Protein AF-A0A7K6LEC2-F1 (afdb_monomer)

Radius of gyration: 64.98 Å; Cα contacts (8 Å, |Δi|>4): 54; chains: 1; bounding box: 183×68×152 Å

Solvent-accessible surface area (backbone atoms only — not comparable to full-atom values): 19047 Å² total; per-residue (Å²): 136,86,77,84,77,62,83,97,51,75,84,78,76,77,95,62,90,54,77,87,75,58,80,65,99,58,90,78,77,83,71,58,41,94,68,70,82,75,65,41,42,85,92,53,94,74,84,89,81,88,76,80,84,69,80,77,79,81,79,87,81,79,83,69,100,59,87,80,75,87,72,61,88,51,58,50,101,92,41,73,67,70,79,87,71,85,76,88,65,79,78,78,79,80,72,78,80,78,73,74,54,93,85,63,72,70,64,73,76,56,47,61,77,77,43,98,65,80,87,81,85,78,87,76,77,81,76,78,76,77,79,72,85,82,71,74,54,94,85,62,74,72,76,78,56,86,77,58,73,85,26,86,89,51,92,57,67,90,73,86,73,88,74,80,89,81,52,95,83,35,55,89,70,40,70,87,68,40,76,52,88,82,68,55,82,86,73,72,60,61,81,84,41,90,66,78,89,84,84,76,92,71,79,82,75,77,81,91,67,97,65,86,75,74,52,90,82,64,69,73,77,66,86,60,69,83,84,42,87,74,77,88,83,83,77,92,68,85,80,76,74,92,78,75,83,78,89,69,80,84,86,130

Foldseek 3Di:
DQDDDDPPDDDDPDPDDDPVVPDDPDPPPPDQDCDDDPRHDPVDDDDDDDDDDDDDDDPPPDDDPDPPPPDDPQQDPVGGPDPDDDDPDPDPPPDDPPDDDPVRDDCVVVVVVVDPDDDDDDDDDDDPPDDPPPDDPPPRDDDADPDDPPGPPDDYDDDDDPPPPDCPPPCVPPVVSDQDPVNDDDDDPVVPDPDDDDDDPDDDDDPPDPDPDDDPVNDPPPDPVVPDPDDDDDDPDPDDDPDDDPPDDDDD

pLDDT: mean 72.39, std 8.73, range [45.91, 86.81]

Organism: NCBI:txid254539

InterPro domains:
  IPR010736 Sperm-tail PG-rich repeat [PF07004] (135-165)
  IPR010736 Sperm-tail PG-rich repeat [PF07004] (178-206)
  IPR010736 Sperm-tail PG-rich repeat [PF07004] (214-241)
  IPR051291 Ciliary Microtubule Associated [PTHR21580] (8-237)

Nearest PDB structures (foldseek):
  8otz-assembly1_A1  TM=1.117E-01  e=4.860E-14  Bos taurus
  8iyj-assembly1_Y1  TM=1.101E-01  e=5.184E-14  Mus musculus
  8snb-assembly1_5B  TM=1.093E-01  e=7.023E-08  Strongylocentrotus purpuratus

Mean predicted aligned error: 25.25 Å

Sequence (252 aa):
MEGPWVGNWRPHPRRGPILAEFGTPGPKYWLPGTTGHTAHDPTKYRAPAYSFRGSKCLATDSCSPGPRYYIHSSITKTGKHVAPSPLVTSRPKTKIAVTPGPSDYTTEPANRHVFYTAPVQSMVSRPKDLKPFQTPGPGTYTLPRILGPNTICTHSTPCYSMIGKSQYQSAFRDLAKTPGPAAFDKVELDAYKRRAPKYTMGLKTKLIGKGMFPGPADYSLGKLSVTKAQQPAYTFGLRHSVYKASLIPATH

Structure (mmCIF, N/CA/C/O backbone):
data_AF-A0A7K6LEC2-F1
#
_entry.id   AF-A0A7K6LEC2-F1
#
loop_
_atom_site.group_PDB
_atom_site.id
_atom_site.type_symbol
_atom_site.label_atom_id
_atom_site.label_alt_id
_atom_site.label_comp_id
_atom_site.label_asym_id
_atom_site.label_entity_id
_atom_site.label_seq_id
_atom_site.pdbx_PDB_ins_code
_atom_site.Cartn_x
_atom_site.Cartn_y
_atom_site.Cartn_z
_atom_site.occupancy
_atom_site.B_iso_or_equiv
_atom_site.auth_seq_id
_atom_site.auth_comp_id
_atom_site.auth_asym_id
_atom_site.auth_atom_id
_atom_site.pdbx_PDB_model_num
ATOM 1 N N . MET A 1 1 ? 54.243 -21.736 -58.405 1.00 51.25 1 MET A N 1
ATOM 2 C CA . MET A 1 1 ? 53.973 -21.411 -56.988 1.00 51.25 1 MET A CA 1
ATOM 3 C C . MET A 1 1 ? 52.947 -22.405 -56.479 1.00 51.25 1 MET A C 1
ATOM 5 O O . MET A 1 1 ? 51.793 -22.327 -56.882 1.00 51.25 1 MET A O 1
ATOM 9 N N . GLU A 1 2 ? 53.386 -23.401 -55.712 1.00 60.66 2 GLU A N 1
ATOM 10 C CA . GLU A 1 2 ? 52.502 -24.421 -55.136 1.00 60.66 2 GLU A CA 1
ATOM 11 C C . GLU A 1 2 ? 51.764 -23.837 -53.920 1.00 60.66 2 GLU A C 1
ATOM 13 O O . GLU A 1 2 ? 52.383 -23.210 -53.063 1.00 60.66 2 GLU A O 1
ATOM 18 N N . GLY A 1 3 ? 50.435 -23.970 -53.886 1.00 64.81 3 GLY A N 1
ATOM 19 C CA . GLY A 1 3 ? 49.594 -23.441 -52.808 1.00 64.81 3 GLY A CA 1
ATOM 20 C C . GLY A 1 3 ? 49.667 -24.273 -51.516 1.00 64.81 3 GLY A C 1
ATOM 21 O O . GLY A 1 3 ? 50.043 -25.446 -51.563 1.00 64.81 3 GLY A O 1
ATOM 22 N N . PRO A 1 4 ? 49.304 -23.686 -50.360 1.00 72.00 4 PRO A N 1
ATOM 23 C CA . PRO A 1 4 ? 49.371 -24.350 -49.060 1.00 72.00 4 PRO A CA 1
ATOM 24 C C . PRO A 1 4 ? 48.358 -25.499 -48.935 1.00 72.00 4 PRO A C 1
ATOM 26 O O . PRO A 1 4 ? 47.265 -25.461 -49.501 1.00 72.00 4 PRO A O 1
ATOM 29 N N . TRP A 1 5 ? 48.728 -26.525 -48.166 1.00 71.19 5 TRP A N 1
ATOM 30 C CA . TRP A 1 5 ? 47.864 -27.663 -47.845 1.00 71.19 5 TRP A CA 1
ATOM 31 C C . TRP A 1 5 ? 46.664 -27.258 -46.981 1.00 71.19 5 TRP A C 1
ATOM 33 O O . TRP A 1 5 ? 46.793 -26.433 -46.078 1.00 71.19 5 TRP A O 1
ATOM 43 N N . VAL A 1 6 ? 45.523 -27.918 -47.203 1.00 72.69 6 VAL A N 1
ATOM 44 C CA . VAL A 1 6 ? 44.328 -27.818 -46.352 1.00 72.69 6 VAL A CA 1
ATOM 45 C C . VAL A 1 6 ? 43.947 -29.227 -45.884 1.00 72.69 6 VAL A C 1
ATOM 47 O O . VAL A 1 6 ? 43.209 -29.944 -46.553 1.00 72.69 6 VAL A O 1
ATOM 50 N N . GLY A 1 7 ? 44.482 -29.657 -44.737 1.00 80.50 7 GLY A N 1
ATOM 51 C CA . GLY A 1 7 ? 44.236 -31.000 -44.190 1.00 80.50 7 GLY A CA 1
ATOM 52 C C . GLY A 1 7 ? 44.818 -32.133 -45.053 1.00 80.50 7 GLY A C 1
ATOM 53 O O . GLY A 1 7 ? 45.923 -32.011 -45.572 1.00 80.50 7 GLY A O 1
ATOM 54 N N . ASN A 1 8 ? 44.075 -33.239 -45.207 1.00 80.06 8 ASN A N 1
ATOM 55 C CA . ASN A 1 8 ? 44.541 -34.478 -45.864 1.00 80.06 8 ASN A CA 1
ATOM 56 C C . ASN A 1 8 ? 44.357 -34.502 -47.394 1.00 80.06 8 ASN A C 1
ATOM 58 O O . ASN A 1 8 ? 44.595 -35.529 -48.029 1.00 80.06 8 ASN A O 1
ATOM 62 N N . TRP A 1 9 ? 43.910 -33.408 -48.007 1.00 70.31 9 TRP A N 1
ATOM 63 C CA . TRP A 1 9 ? 43.680 -33.331 -49.449 1.00 70.31 9 TRP A CA 1
ATOM 64 C C . TRP A 1 9 ? 44.205 -32.009 -50.008 1.00 70.31 9 TRP A C 1
ATOM 66 O O . TRP A 1 9 ? 44.196 -30.976 -49.341 1.00 70.31 9 TRP A O 1
ATOM 76 N N . ARG A 1 10 ? 44.686 -32.050 -51.254 1.00 75.69 10 ARG A N 1
ATOM 77 C CA . ARG A 1 10 ? 45.137 -30.868 -51.987 1.00 75.69 10 ARG A CA 1
ATOM 78 C C . ARG A 1 10 ? 44.068 -30.426 -52.987 1.00 75.69 10 ARG A C 1
ATOM 80 O O . ARG A 1 10 ? 43.781 -31.188 -53.915 1.00 75.69 10 ARG A O 1
ATOM 87 N N . PRO A 1 11 ? 43.540 -29.194 -52.873 1.00 75.81 11 PRO A N 1
ATOM 88 C CA . PRO A 1 11 ? 42.728 -28.605 -53.928 1.00 75.81 11 PRO A CA 1
ATOM 89 C C . PRO A 1 11 ? 43.511 -28.601 -55.245 1.00 75.81 11 PRO A C 1
ATOM 91 O O . PRO A 1 11 ? 44.677 -28.203 -55.283 1.00 75.81 11 PRO A O 1
ATOM 94 N N . HIS A 1 12 ? 42.889 -29.075 -56.324 1.00 73.25 12 HIS A N 1
ATOM 95 C CA . HIS A 1 12 ? 43.553 -29.159 -57.622 1.00 73.25 12 HIS A CA 1
ATOM 96 C C . HIS A 1 12 ? 43.847 -27.736 -58.135 1.00 73.25 12 HIS A C 1
ATOM 98 O O . HIS A 1 12 ? 42.922 -26.918 -58.185 1.00 73.25 12 HIS A O 1
ATOM 104 N N . PRO A 1 13 ? 45.096 -27.403 -58.513 1.00 71.75 13 PRO A N 1
ATOM 105 C CA . PRO A 1 13 ? 45.383 -26.103 -59.100 1.00 71.75 13 PRO A CA 1
ATOM 106 C C . PRO A 1 13 ? 44.626 -25.978 -60.426 1.00 71.75 13 PRO A C 1
ATOM 108 O O . PRO A 1 13 ? 44.616 -26.901 -61.245 1.00 71.75 13 PRO A O 1
ATOM 111 N N . ARG A 1 14 ? 43.962 -24.837 -60.637 1.00 74.19 14 ARG A N 1
ATOM 112 C CA . ARG A 1 14 ? 43.293 -24.542 -61.911 1.00 74.19 14 ARG A CA 1
ATOM 113 C C . ARG A 1 14 ? 44.311 -24.631 -63.055 1.00 74.19 14 ARG A C 1
ATOM 115 O O . ARG A 1 14 ? 45.392 -24.058 -62.964 1.00 74.19 14 ARG A O 1
ATOM 122 N N . ARG A 1 15 ? 43.962 -25.360 -64.122 1.00 77.69 15 ARG A N 1
ATOM 123 C CA . ARG A 1 15 ? 44.856 -25.658 -65.262 1.00 77.69 15 ARG A CA 1
ATOM 124 C C . ARG A 1 15 ? 45.148 -24.445 -66.159 1.00 77.69 15 ARG A C 1
ATOM 126 O O . ARG A 1 15 ? 46.011 -24.526 -67.022 1.00 77.69 15 ARG A O 1
ATOM 133 N N . GLY A 1 16 ? 44.448 -23.335 -65.947 1.00 79.50 16 GLY A N 1
ATOM 134 C CA . GLY A 1 16 ? 44.585 -22.080 -66.680 1.00 79.50 16 GLY A CA 1
ATOM 135 C C . GLY A 1 16 ? 43.410 -21.147 -66.375 1.00 79.50 16 GLY A C 1
ATOM 136 O O . GLY A 1 16 ? 42.503 -21.548 -65.634 1.00 79.50 16 GLY A O 1
ATOM 137 N N . PRO A 1 17 ? 43.423 -19.917 -66.912 1.00 75.69 17 PRO A N 1
ATOM 138 C CA . PRO A 1 17 ? 42.271 -19.030 -66.845 1.00 75.69 17 PRO A CA 1
ATOM 139 C C . PRO A 1 17 ? 41.102 -19.632 -67.635 1.00 75.69 17 PRO A C 1
ATOM 141 O O . PRO A 1 17 ? 41.277 -20.151 -68.739 1.00 75.69 17 PRO A O 1
ATOM 144 N N . ILE A 1 18 ? 39.906 -19.593 -67.056 1.00 71.50 18 ILE A N 1
ATOM 145 C CA . ILE A 1 18 ? 38.674 -20.041 -67.720 1.00 71.50 18 ILE A CA 1
ATOM 146 C C . ILE A 1 18 ? 38.067 -18.881 -68.513 1.00 71.50 18 ILE A C 1
ATOM 148 O O . ILE A 1 18 ? 38.196 -17.726 -68.125 1.00 71.50 18 ILE A O 1
ATOM 152 N N . LEU A 1 19 ? 37.357 -19.178 -69.606 1.00 63.75 19 LEU A N 1
ATOM 153 C CA . LEU A 1 19 ? 36.745 -18.174 -70.495 1.00 63.75 19 LEU A CA 1
ATOM 154 C C . LEU A 1 19 ? 35.870 -17.129 -69.770 1.00 63.75 19 LEU A C 1
ATOM 156 O O . LEU A 1 19 ? 35.765 -16.004 -70.238 1.00 63.75 19 LEU A O 1
ATOM 160 N N . ALA A 1 20 ? 35.299 -17.464 -68.608 1.00 65.25 20 ALA A N 1
ATOM 161 C CA . ALA A 1 20 ? 34.521 -16.544 -67.774 1.00 65.25 20 ALA A CA 1
ATOM 162 C C . ALA A 1 20 ? 35.354 -15.444 -67.075 1.00 65.25 20 ALA A C 1
ATOM 164 O O . ALA A 1 20 ? 34.789 -14.449 -66.626 1.00 65.25 20 ALA A O 1
ATOM 165 N N . GLU A 1 21 ? 36.676 -15.612 -66.960 1.00 68.69 21 GLU A N 1
ATOM 166 C CA . GLU A 1 21 ? 37.595 -14.600 -66.411 1.00 68.69 21 GLU A CA 1
ATOM 167 C C . GLU A 1 21 ? 37.971 -13.540 -67.458 1.00 68.69 21 GLU A C 1
ATOM 169 O O . GLU A 1 21 ? 38.347 -12.420 -67.108 1.00 68.69 21 GLU A O 1
ATOM 174 N N . PHE A 1 22 ? 37.826 -13.863 -68.746 1.00 68.62 22 PHE A N 1
ATOM 175 C CA . PHE A 1 22 ? 37.988 -12.904 -69.828 1.00 68.62 22 PHE A CA 1
ATOM 176 C C . PHE A 1 22 ? 36.694 -12.102 -69.956 1.00 68.62 22 PHE A C 1
ATOM 178 O O . PHE A 1 22 ? 35.708 -12.555 -70.537 1.00 68.62 22 PHE A O 1
ATOM 185 N N . GLY A 1 23 ? 36.690 -10.902 -69.374 1.00 64.19 23 GLY A N 1
ATOM 186 C CA . GLY A 1 23 ? 35.599 -9.948 -69.535 1.00 64.19 23 GLY A CA 1
ATOM 187 C C . GLY A 1 23 ? 35.458 -9.573 -71.005 1.00 64.19 23 GLY A C 1
ATOM 188 O O . GLY A 1 23 ? 36.172 -8.707 -71.501 1.00 64.19 23 GLY A O 1
ATOM 189 N N . THR A 1 24 ? 34.550 -10.233 -71.718 1.00 64.06 24 THR A N 1
ATOM 190 C CA . THR A 1 24 ? 34.113 -9.741 -73.021 1.00 64.06 24 THR A CA 1
ATOM 191 C C . THR A 1 24 ? 33.399 -8.403 -72.796 1.00 64.06 24 THR A C 1
ATOM 193 O O . THR A 1 24 ? 32.714 -8.250 -71.777 1.00 64.06 24 THR A O 1
ATOM 196 N N . PRO A 1 25 ? 33.531 -7.413 -73.698 1.00 66.56 25 PRO A N 1
ATOM 197 C CA . PRO A 1 25 ? 32.732 -6.188 -73.670 1.00 66.56 25 PRO A CA 1
ATOM 198 C C . PRO A 1 25 ? 31.282 -6.503 -74.082 1.00 66.56 25 PRO A C 1
ATOM 200 O O . PRO A 1 25 ? 30.742 -5.945 -75.030 1.00 66.56 25 PRO A O 1
ATOM 203 N N . GLY A 1 26 ? 30.664 -7.473 -73.413 1.00 65.31 26 GLY A N 1
ATOM 204 C CA . GLY A 1 26 ? 29.245 -7.756 -73.500 1.00 65.31 26 GLY A CA 1
ATOM 205 C C . GLY A 1 26 ? 28.493 -6.917 -72.467 1.00 65.31 26 GLY A C 1
ATOM 206 O O . GLY A 1 26 ? 29.063 -6.553 -71.433 1.00 65.31 26 GLY A O 1
ATOM 207 N N . PRO A 1 27 ? 27.212 -6.599 -72.709 1.00 62.12 27 PRO A N 1
ATOM 208 C CA . PRO A 1 27 ? 26.403 -5.878 -71.740 1.00 62.12 27 PRO A CA 1
ATOM 209 C C . PRO A 1 27 ? 26.327 -6.677 -70.431 1.00 62.12 27 PRO A C 1
ATOM 211 O O . PRO A 1 27 ? 25.657 -7.704 -70.330 1.00 62.12 27 PRO A O 1
ATOM 214 N N . LYS A 1 28 ? 27.038 -6.202 -69.405 1.00 55.81 28 LYS A N 1
ATOM 215 C CA . LYS A 1 28 ? 26.932 -6.718 -68.041 1.00 55.81 28 LYS A CA 1
ATOM 216 C C . LYS A 1 28 ? 25.677 -6.120 -67.419 1.00 55.81 28 LYS A C 1
ATOM 218 O O . LYS A 1 28 ? 25.731 -5.075 -66.775 1.00 55.81 28 LYS A O 1
ATOM 223 N N . TYR A 1 29 ? 24.537 -6.763 -67.649 1.00 64.69 29 TYR A N 1
ATOM 224 C CA . TYR A 1 29 ? 23.287 -6.387 -66.999 1.00 64.69 29 TYR A CA 1
ATOM 225 C C . TYR A 1 29 ? 23.463 -6.549 -65.485 1.00 64.69 29 TYR A C 1
ATOM 227 O O . TYR A 1 29 ? 23.625 -7.660 -64.980 1.00 64.69 29 TYR A O 1
ATOM 235 N N . TRP A 1 30 ? 23.502 -5.428 -64.762 1.00 65.69 30 TRP A N 1
ATOM 236 C CA . TRP A 1 30 ? 23.586 -5.413 -63.305 1.00 65.69 30 TRP A CA 1
ATOM 237 C C . TRP A 1 30 ? 22.241 -5.856 -62.730 1.00 65.69 30 TRP A C 1
ATOM 239 O O . TRP A 1 30 ? 21.389 -5.037 -62.386 1.00 65.69 30 TRP A O 1
ATOM 249 N N . LEU A 1 31 ? 22.015 -7.167 -62.691 1.00 74.25 31 LEU A N 1
ATOM 250 C CA . LEU A 1 31 ? 20.840 -7.725 -62.042 1.00 74.25 31 LEU A CA 1
ATOM 251 C C . LEU A 1 31 ? 20.989 -7.524 -60.526 1.00 74.25 31 LEU A C 1
ATOM 253 O O . LEU A 1 31 ? 22.029 -7.893 -59.969 1.00 74.25 31 LEU A O 1
ATOM 257 N N . PRO A 1 32 ? 19.991 -6.930 -59.850 1.00 77.50 32 PRO A N 1
ATOM 258 C CA . PRO A 1 32 ? 20.019 -6.805 -58.402 1.00 77.50 32 PRO A CA 1
ATOM 259 C C . PRO A 1 32 ? 20.099 -8.197 -57.766 1.00 77.50 32 PRO A C 1
ATOM 261 O O . PRO A 1 32 ? 19.455 -9.149 -58.213 1.00 77.50 32 PRO A O 1
ATOM 264 N N . GLY A 1 33 ? 20.923 -8.328 -56.728 1.00 80.50 33 GLY A N 1
ATOM 265 C CA . GLY A 1 33 ? 21.085 -9.594 -56.024 1.00 80.50 33 GLY A CA 1
ATOM 266 C C . GLY A 1 33 ? 19.805 -9.982 -55.281 1.00 80.50 33 GLY A C 1
ATOM 267 O O . GLY A 1 33 ? 19.072 -9.133 -54.780 1.00 80.50 33 GLY A O 1
ATOM 268 N N . THR A 1 34 ? 19.550 -11.281 -55.152 1.00 78.31 34 THR A N 1
ATOM 269 C CA . THR A 1 34 ? 18.474 -11.816 -54.295 1.00 78.31 34 THR A CA 1
ATOM 270 C C . THR A 1 34 ? 18.927 -12.054 -52.853 1.00 78.31 34 THR A C 1
ATOM 272 O O . THR A 1 34 ? 18.179 -12.578 -52.035 1.00 78.31 34 THR A O 1
ATOM 275 N N . THR A 1 35 ? 20.172 -11.706 -52.527 1.00 75.81 35 THR A N 1
ATOM 276 C CA . THR A 1 35 ? 20.800 -11.959 -51.227 1.00 75.81 35 THR A CA 1
ATOM 277 C C . THR A 1 35 ? 21.272 -10.648 -50.606 1.00 75.81 35 THR A C 1
ATOM 279 O O . THR A 1 35 ? 22.097 -9.955 -51.196 1.00 75.81 35 THR A O 1
ATOM 282 N N . GLY A 1 36 ? 20.800 -10.331 -49.398 1.00 76.75 36 GLY A N 1
ATOM 283 C CA . GLY A 1 36 ? 21.219 -9.146 -48.637 1.00 76.75 36 GLY A CA 1
ATOM 284 C C . GLY A 1 36 ? 20.163 -8.037 -48.538 1.00 76.75 36 GLY A C 1
ATOM 285 O O . GLY A 1 36 ? 19.099 -8.105 -49.148 1.00 76.75 36 GLY A O 1
ATOM 286 N N . HIS A 1 37 ? 20.440 -7.022 -47.703 1.00 78.94 37 HIS A N 1
ATOM 287 C CA . HIS A 1 37 ? 19.571 -5.841 -47.550 1.00 78.94 37 HIS A CA 1
ATOM 288 C C . HIS A 1 37 ? 19.806 -4.827 -48.671 1.00 78.94 37 HIS A C 1
ATOM 290 O O . HIS A 1 37 ? 18.861 -4.274 -49.230 1.00 78.94 37 HIS A O 1
ATOM 296 N N . THR A 1 38 ? 21.072 -4.549 -48.958 1.00 80.38 38 THR A N 1
ATOM 297 C CA . THR A 1 38 ? 21.485 -3.501 -49.888 1.00 80.38 38 THR A CA 1
ATOM 298 C C . THR A 1 38 ? 21.363 -4.003 -51.325 1.00 80.38 38 THR A C 1
ATOM 300 O O . THR A 1 38 ? 21.867 -5.077 -51.632 1.00 80.38 38 THR A O 1
ATOM 303 N N . ALA A 1 39 ? 20.711 -3.222 -52.194 1.00 78.62 39 ALA A N 1
ATOM 304 C CA . ALA A 1 39 ? 20.497 -3.542 -53.612 1.00 78.62 39 ALA A CA 1
ATOM 305 C C . ALA A 1 39 ? 19.733 -4.863 -53.883 1.00 78.62 39 ALA A C 1
ATOM 307 O O . ALA A 1 39 ? 20.016 -5.550 -54.865 1.00 78.62 39 ALA A O 1
ATOM 308 N N . HIS A 1 40 ? 18.758 -5.202 -53.024 1.00 86.38 40 HIS A N 1
ATOM 309 C CA . HIS A 1 40 ? 17.848 -6.332 -53.242 1.00 86.38 40 HIS A CA 1
ATOM 310 C C . HIS A 1 40 ? 16.809 -6.025 -54.328 1.00 86.38 40 HIS A C 1
ATOM 312 O O . HIS A 1 40 ? 16.253 -4.928 -54.369 1.00 86.38 40 HIS A O 1
ATOM 318 N N . ASP A 1 41 ? 16.508 -7.017 -55.161 1.00 86.25 41 ASP A N 1
ATOM 319 C CA . ASP A 1 41 ? 15.452 -6.956 -56.175 1.00 86.25 41 ASP A CA 1
ATOM 320 C C . ASP A 1 41 ? 14.071 -6.662 -55.535 1.00 86.25 41 ASP A C 1
ATOM 322 O O . ASP A 1 41 ? 13.609 -7.451 -54.706 1.00 86.25 41 ASP A O 1
ATOM 326 N N . PRO A 1 42 ? 13.385 -5.552 -55.873 1.00 82.56 42 PRO A N 1
ATOM 327 C CA . PRO A 1 42 ? 12.108 -5.187 -55.252 1.00 82.56 42 PRO A CA 1
ATOM 328 C C . PRO A 1 42 ? 10.951 -6.117 -55.640 1.00 82.56 42 PRO A C 1
ATOM 330 O O . PRO A 1 42 ? 9.926 -6.122 -54.962 1.00 82.56 42 PRO A O 1
ATOM 333 N N . THR A 1 43 ? 11.094 -6.906 -56.709 1.00 86.06 43 THR A N 1
ATOM 334 C CA . THR A 1 43 ? 10.042 -7.828 -57.173 1.00 86.06 43 THR A CA 1
ATOM 335 C C . THR A 1 43 ? 9.971 -9.117 -56.355 1.00 86.06 43 THR A C 1
ATOM 337 O O . THR A 1 43 ? 8.999 -9.865 -56.458 1.00 86.06 43 THR A O 1
ATOM 340 N N . LYS A 1 44 ? 10.989 -9.394 -55.532 1.00 86.31 44 LYS A N 1
ATOM 341 C CA . LYS A 1 44 ? 11.117 -10.639 -54.771 1.00 86.31 44 LYS A CA 1
ATOM 342 C C . LYS A 1 44 ? 10.966 -10.395 -53.278 1.00 86.31 44 LYS A C 1
ATOM 344 O O . LYS A 1 44 ? 11.403 -9.380 -52.739 1.00 86.31 44 LYS A O 1
ATOM 349 N N . TYR A 1 45 ? 10.378 -11.378 -52.598 1.00 84.56 45 TYR A N 1
ATOM 350 C CA . TYR A 1 45 ? 10.232 -11.349 -51.147 1.00 84.56 45 TYR A CA 1
ATOM 351 C C . TYR A 1 45 ? 11.590 -11.328 -50.451 1.00 84.56 45 TYR A C 1
ATOM 353 O O . TYR A 1 45 ? 12.496 -12.087 -50.792 1.00 84.56 45 TYR A O 1
ATOM 361 N N . ARG A 1 46 ? 11.697 -10.469 -49.435 1.00 84.31 46 ARG A N 1
ATOM 362 C CA . ARG A 1 46 ? 12.925 -10.241 -48.680 1.00 84.31 46 ARG A CA 1
ATOM 363 C C . ARG A 1 46 ? 12.711 -10.504 -47.195 1.00 84.31 46 ARG A C 1
ATOM 365 O O . ARG A 1 46 ? 11.749 -10.010 -46.612 1.00 84.31 46 ARG A O 1
ATOM 372 N N . ALA A 1 47 ? 13.634 -11.227 -46.566 1.00 81.38 47 ALA A N 1
ATOM 373 C CA . ALA A 1 47 ? 13.611 -11.433 -45.121 1.00 81.38 47 ALA A CA 1
ATOM 374 C C . ALA A 1 47 ? 13.911 -10.122 -44.351 1.00 81.38 47 ALA A C 1
ATOM 376 O O . ALA A 1 47 ? 14.680 -9.275 -44.842 1.00 81.38 47 ALA A O 1
ATOM 377 N N . PRO A 1 48 ? 13.327 -9.933 -43.149 1.00 80.75 48 PRO A N 1
ATOM 378 C CA . PRO A 1 48 ? 13.606 -8.776 -42.305 1.00 80.75 48 PRO A CA 1
ATOM 379 C C . PRO A 1 48 ? 15.078 -8.760 -41.877 1.00 80.75 48 PRO A C 1
ATOM 381 O O . PRO A 1 48 ? 15.655 -9.789 -41.535 1.00 80.75 48 PRO A O 1
ATOM 384 N N . ALA A 1 49 ? 15.688 -7.574 -41.889 1.00 80.44 49 ALA A N 1
ATOM 385 C CA . ALA A 1 49 ? 17.056 -7.367 -41.428 1.00 80.44 49 ALA A CA 1
ATOM 386 C C . ALA A 1 49 ? 17.045 -6.410 -40.236 1.00 80.44 49 ALA A C 1
ATOM 388 O O . ALA A 1 49 ? 16.640 -5.256 -40.370 1.00 80.44 49 ALA A O 1
ATOM 389 N N . TYR A 1 50 ? 17.504 -6.894 -39.086 1.00 75.31 50 TYR A N 1
ATOM 390 C CA . TYR A 1 50 ? 17.637 -6.104 -37.869 1.00 75.31 50 TYR A CA 1
ATOM 391 C C . TYR A 1 50 ? 19.077 -5.615 -37.752 1.00 75.31 50 TYR A C 1
ATOM 393 O O . TYR A 1 50 ? 20.003 -6.419 -37.665 1.00 75.31 50 TYR A O 1
ATOM 401 N N . SER A 1 51 ? 19.277 -4.298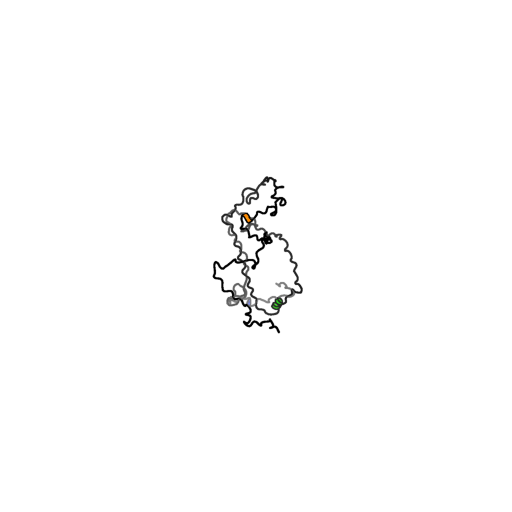 -37.760 1.00 74.69 51 SER A N 1
ATOM 402 C CA . SER A 1 51 ? 20.551 -3.695 -37.380 1.00 74.69 51 SER A CA 1
ATOM 403 C C . SER A 1 51 ? 20.432 -3.117 -35.976 1.00 74.69 51 SER A C 1
ATOM 405 O O . SER A 1 51 ? 19.504 -2.371 -35.658 1.00 74.69 51 SER A O 1
ATOM 407 N N . PHE A 1 52 ? 21.384 -3.453 -35.112 1.00 76.94 52 PHE A N 1
ATOM 408 C CA . PHE A 1 52 ? 21.559 -2.722 -33.867 1.00 76.94 52 PHE A CA 1
ATOM 409 C C . PHE A 1 52 ? 22.202 -1.382 -34.218 1.00 76.94 52 PHE A C 1
ATOM 411 O O . PHE A 1 52 ? 23.269 -1.337 -34.832 1.00 76.94 52 PHE A O 1
ATOM 418 N N . ARG A 1 53 ? 21.534 -0.274 -33.883 1.00 66.81 53 ARG A N 1
ATOM 419 C CA . ARG A 1 53 ? 22.090 1.069 -34.068 1.00 66.81 53 ARG A CA 1
ATOM 420 C C . ARG A 1 53 ? 23.373 1.166 -33.236 1.00 66.81 53 ARG A C 1
ATOM 422 O O . ARG A 1 53 ? 23.299 1.249 -32.015 1.00 66.81 53 ARG A O 1
ATOM 429 N N . GLY A 1 54 ? 24.534 1.154 -33.891 1.00 67.81 54 GLY A N 1
ATOM 430 C CA . GLY A 1 54 ? 25.803 1.467 -33.238 1.00 67.81 54 GLY A CA 1
ATOM 431 C C . GLY A 1 54 ? 25.766 2.877 -32.640 1.00 67.81 54 GLY A C 1
ATOM 432 O O . GLY A 1 54 ? 25.105 3.769 -33.185 1.00 67.81 54 GLY A O 1
ATOM 433 N N . SER A 1 55 ? 26.441 3.074 -31.503 1.00 61.59 55 SER A N 1
ATOM 434 C CA . SER A 1 55 ? 26.590 4.396 -30.882 1.00 61.59 55 SER A CA 1
ATOM 435 C C . SER A 1 55 ? 27.126 5.398 -31.900 1.00 61.59 55 SER A C 1
ATOM 437 O O . SER A 1 55 ? 28.085 5.113 -32.613 1.00 61.59 55 SER A O 1
ATOM 439 N N . LYS A 1 56 ? 26.503 6.579 -31.972 1.00 63.09 56 LYS A N 1
ATOM 440 C CA . LYS A 1 56 ? 27.005 7.679 -32.804 1.00 63.09 56 LYS A CA 1
ATOM 441 C C . LYS A 1 56 ? 28.428 8.018 -32.350 1.00 63.09 56 LYS A C 1
ATOM 443 O O . LYS A 1 56 ? 28.646 8.191 -31.151 1.00 63.09 56 LYS A O 1
ATOM 448 N N . CYS A 1 57 ? 29.369 8.133 -33.287 1.00 58.88 57 CYS A N 1
ATOM 449 C CA . CYS A 1 57 ? 30.685 8.694 -32.993 1.00 58.88 57 CYS A CA 1
ATOM 450 C C . CYS A 1 57 ? 30.495 10.107 -32.426 1.00 58.88 57 CYS A C 1
ATOM 452 O O . CYS A 1 57 ? 29.731 10.900 -32.980 1.00 58.88 57 CYS A O 1
ATOM 454 N N . LEU A 1 58 ? 31.148 10.404 -31.302 1.00 60.22 58 LEU A N 1
ATOM 455 C CA . LEU A 1 58 ? 31.157 11.749 -30.738 1.00 60.22 58 LEU A CA 1
ATOM 456 C C . LEU A 1 58 ? 31.896 12.653 -31.727 1.00 60.22 58 LEU A C 1
ATOM 458 O O . LEU A 1 58 ? 33.088 12.465 -31.951 1.00 60.22 58 LEU A O 1
ATOM 462 N N . ALA A 1 59 ? 31.178 13.587 -32.350 1.00 58.06 59 ALA A N 1
ATOM 463 C CA . ALA A 1 59 ? 31.785 14.604 -33.196 1.00 58.06 59 ALA A CA 1
ATOM 464 C C . ALA A 1 59 ? 32.736 15.444 -32.333 1.00 58.06 59 ALA A C 1
ATOM 466 O O . ALA A 1 59 ? 32.311 16.072 -31.363 1.00 58.06 59 ALA A O 1
ATOM 467 N N . THR A 1 60 ? 34.023 15.430 -32.661 1.00 57.84 60 THR A N 1
ATOM 468 C CA . THR A 1 60 ? 35.077 16.181 -31.965 1.00 57.84 60 THR A CA 1
ATOM 469 C C . THR A 1 60 ? 35.162 17.636 -32.436 1.00 57.84 60 THR A C 1
ATOM 471 O O . THR A 1 60 ? 36.242 18.212 -32.436 1.00 57.84 60 THR A O 1
ATOM 474 N N . ASP A 1 61 ? 34.042 18.247 -32.826 1.00 57.06 61 ASP A N 1
ATOM 475 C CA . ASP A 1 61 ? 34.034 19.538 -33.534 1.00 57.06 61 ASP A CA 1
ATOM 476 C C . ASP A 1 61 ? 33.466 20.682 -32.684 1.00 57.06 61 ASP A C 1
ATOM 478 O O . ASP A 1 61 ? 32.730 21.543 -33.160 1.00 57.06 61 ASP A O 1
ATOM 482 N N . SER A 1 62 ? 33.806 20.720 -31.396 1.00 52.25 62 SER A N 1
ATOM 483 C CA . SER A 1 62 ? 33.483 21.868 -30.544 1.00 52.25 62 SER A CA 1
ATOM 484 C C . SER A 1 62 ? 34.644 22.217 -29.616 1.00 52.25 62 SER A C 1
ATOM 486 O O . SER A 1 62 ? 34.557 22.073 -28.396 1.00 52.25 62 SER A O 1
ATOM 488 N N . CYS A 1 63 ? 35.752 22.671 -30.196 1.00 55.66 63 CYS A N 1
ATOM 489 C CA . CYS A 1 63 ? 36.867 23.253 -29.453 1.00 55.66 63 CYS A CA 1
ATOM 490 C C . CYS A 1 63 ? 36.832 24.781 -29.594 1.00 55.66 63 CYS A C 1
ATOM 492 O O . CYS A 1 63 ? 37.570 25.358 -30.385 1.00 55.66 63 CYS A O 1
ATOM 494 N N . SER A 1 64 ? 35.967 25.447 -28.830 1.00 57.09 64 SER A N 1
ATOM 495 C CA . SER A 1 64 ? 36.140 26.871 -28.514 1.00 57.09 64 SER A CA 1
ATOM 496 C C . SER A 1 64 ? 37.154 27.017 -27.367 1.00 57.09 64 SER A C 1
ATOM 498 O O . SER A 1 64 ? 37.196 26.130 -26.508 1.00 57.09 64 SER A O 1
ATOM 500 N N . PRO A 1 65 ? 37.940 28.111 -27.293 1.00 57.41 65 PRO A N 1
ATOM 501 C CA . PRO A 1 65 ? 38.974 28.322 -26.278 1.00 57.41 65 PRO A CA 1
ATOM 502 C C . PRO A 1 65 ? 38.332 28.739 -24.945 1.00 57.41 65 PRO A C 1
ATOM 504 O O . PRO A 1 65 ? 38.516 29.846 -24.453 1.00 57.41 65 PRO A O 1
ATOM 507 N N . GLY A 1 66 ? 37.489 27.873 -24.391 1.00 59.41 66 GLY A N 1
ATOM 508 C CA . GLY A 1 66 ? 36.916 28.028 -23.062 1.00 59.41 66 GLY A CA 1
ATOM 509 C C . GLY A 1 66 ? 37.717 27.227 -22.037 1.00 59.41 66 GLY A C 1
ATOM 510 O O . GLY A 1 66 ? 38.370 26.246 -22.406 1.00 59.41 66 GLY A O 1
ATOM 511 N N . PRO A 1 67 ? 37.673 27.603 -20.747 1.00 60.50 67 PRO A N 1
ATOM 512 C CA . PRO A 1 67 ? 38.304 26.830 -19.685 1.00 60.50 67 PRO A CA 1
ATOM 513 C C . PRO A 1 67 ? 37.824 25.378 -19.749 1.00 60.50 67 PRO A C 1
ATOM 515 O O . PRO A 1 67 ? 36.636 25.079 -19.614 1.00 60.50 67 PRO A O 1
ATOM 518 N N . ARG A 1 68 ? 38.766 24.461 -19.990 1.00 61.75 68 ARG A N 1
ATOM 519 C CA . ARG A 1 68 ? 38.507 23.023 -19.989 1.00 61.75 68 ARG A CA 1
ATOM 520 C C . ARG A 1 68 ? 38.271 22.596 -18.546 1.00 61.75 68 ARG A C 1
ATOM 522 O O . ARG A 1 68 ? 39.210 22.267 -17.827 1.00 61.75 68 ARG A O 1
ATOM 529 N N . TYR A 1 69 ? 37.017 22.635 -18.110 1.00 66.69 69 TYR A N 1
ATOM 530 C CA . TYR A 1 69 ? 36.645 22.138 -16.794 1.00 66.69 69 TYR A CA 1
ATOM 531 C C . TYR A 1 69 ? 36.964 20.643 -16.727 1.00 66.69 69 TYR A C 1
ATOM 533 O O . TYR A 1 69 ? 36.452 19.845 -17.515 1.00 66.69 69 TYR A O 1
ATOM 541 N N . TYR A 1 70 ? 37.845 20.262 -15.803 1.00 74.06 70 TYR A N 1
ATOM 542 C CA . TYR A 1 70 ? 38.122 18.861 -15.514 1.00 74.06 70 TYR A CA 1
ATOM 543 C C . TYR A 1 70 ? 36.900 18.263 -14.812 1.00 74.06 70 TYR A C 1
ATOM 545 O O . TYR A 1 70 ? 36.737 18.364 -13.596 1.00 74.06 70 TYR A O 1
ATOM 553 N N . ILE A 1 71 ? 35.995 17.684 -15.598 1.00 76.00 71 ILE A N 1
ATOM 554 C CA . ILE A 1 71 ? 34.848 16.950 -15.074 1.00 76.00 71 ILE A CA 1
ATOM 555 C C . ILE A 1 71 ? 35.348 15.558 -14.697 1.00 76.00 71 ILE A C 1
ATOM 557 O O . ILE A 1 71 ? 35.810 14.797 -15.547 1.00 76.00 71 ILE A O 1
ATOM 561 N N . HIS A 1 72 ? 35.268 15.227 -13.411 1.00 75.44 72 HIS A N 1
ATOM 562 C CA . HIS A 1 72 ? 35.609 13.897 -12.926 1.00 75.44 72 HIS A CA 1
ATOM 563 C C . HIS A 1 72 ? 34.727 12.849 -13.627 1.00 75.44 72 HIS A C 1
ATOM 565 O O . HIS A 1 72 ? 33.511 13.019 -13.703 1.00 75.44 72 HIS A O 1
ATOM 571 N N . SER A 1 73 ? 35.318 11.753 -14.109 1.00 79.19 73 SER A N 1
ATOM 572 C CA . SER A 1 73 ? 34.653 10.739 -14.954 1.00 79.19 73 SER A CA 1
ATOM 573 C C . SER A 1 73 ? 33.425 10.074 -14.322 1.00 79.19 73 SER A C 1
ATOM 575 O O . SER A 1 73 ? 32.611 9.476 -15.019 1.00 79.19 73 SER A O 1
ATOM 577 N N . SER A 1 74 ? 33.261 10.193 -13.003 1.00 80.12 74 SER A N 1
ATOM 578 C CA . SER A 1 74 ? 32.074 9.723 -12.289 1.00 80.12 74 SER A CA 1
ATOM 579 C C . SER A 1 74 ? 30.886 10.684 -12.342 1.00 80.12 74 SER A C 1
ATOM 581 O O . SER A 1 74 ? 29.855 10.363 -11.770 1.00 80.12 74 SER A O 1
ATOM 583 N N . ILE A 1 75 ? 30.979 11.850 -12.983 1.00 82.12 75 ILE A N 1
ATOM 584 C CA . ILE A 1 75 ? 29.883 12.824 -13.075 1.00 82.12 75 ILE A CA 1
ATOM 585 C C . ILE A 1 75 ? 29.180 12.671 -14.427 1.00 82.12 75 ILE A C 1
ATOM 587 O O . ILE A 1 75 ? 29.778 12.839 -15.485 1.00 82.12 75 ILE A O 1
ATOM 591 N N . THR A 1 76 ? 27.886 12.365 -14.385 1.00 83.06 76 THR A N 1
ATOM 592 C CA . THR A 1 76 ? 27.000 12.244 -15.552 1.00 83.06 76 THR A CA 1
ATOM 593 C C . THR A 1 76 ? 26.013 13.413 -15.598 1.00 83.06 76 THR A C 1
ATOM 595 O O . THR A 1 76 ? 25.902 14.176 -14.638 1.00 83.06 76 THR A O 1
ATOM 598 N N . LYS A 1 77 ? 25.241 13.547 -16.688 1.00 80.31 77 LYS A N 1
ATOM 599 C CA . LYS A 1 77 ? 24.197 14.586 -16.841 1.00 80.31 77 LYS A CA 1
ATOM 600 C C . LYS A 1 77 ? 23.192 14.615 -15.676 1.00 80.31 77 LYS A C 1
ATOM 602 O O . LYS A 1 77 ? 22.621 15.660 -15.389 1.00 80.31 77 LYS A O 1
ATOM 607 N N . THR A 1 78 ? 22.978 13.479 -15.016 1.00 83.25 78 THR A N 1
ATOM 608 C CA . THR A 1 78 ? 22.046 13.311 -13.891 1.00 83.25 78 THR A CA 1
ATOM 609 C C . THR A 1 78 ? 22.724 13.387 -12.519 1.00 83.25 78 THR A C 1
ATOM 611 O O . THR A 1 78 ? 22.069 13.160 -11.508 1.00 83.25 78 THR A O 1
ATOM 614 N N . GLY A 1 79 ? 24.024 13.692 -12.462 1.00 84.88 79 GLY A N 1
ATOM 615 C CA . GLY A 1 79 ? 24.809 13.757 -11.228 1.00 84.88 79 GLY A CA 1
ATOM 616 C C . GLY A 1 79 ? 25.903 12.691 -11.148 1.00 84.88 79 GLY A C 1
ATOM 617 O O . GLY A 1 79 ? 26.239 12.029 -12.133 1.00 84.88 79 GLY A O 1
ATOM 618 N N . LYS A 1 80 ? 26.499 12.537 -9.961 1.00 86.56 80 LYS A N 1
ATOM 619 C CA . LYS A 1 80 ? 27.573 11.566 -9.720 1.00 86.56 80 LYS A CA 1
ATOM 620 C C . LYS A 1 80 ? 27.030 10.139 -9.838 1.00 86.56 80 LYS A C 1
ATOM 622 O O . LYS A 1 80 ? 26.173 9.733 -9.061 1.00 86.56 80 LYS A O 1
ATOM 627 N N . HIS A 1 81 ? 27.551 9.380 -10.790 1.00 83.75 81 HIS A N 1
ATOM 628 C CA . HIS A 1 81 ? 27.334 7.953 -10.916 1.00 83.75 81 HIS A CA 1
ATOM 629 C C . HIS A 1 81 ? 27.914 7.241 -9.690 1.00 83.75 81 HIS A C 1
ATOM 631 O O . HIS A 1 81 ? 29.127 7.230 -9.460 1.00 83.75 81 HIS A O 1
ATOM 637 N N . VAL A 1 82 ? 27.025 6.645 -8.906 1.00 81.44 82 VAL A N 1
ATOM 638 C CA . VAL A 1 82 ? 27.352 5.742 -7.807 1.00 81.44 82 VAL A CA 1
ATOM 639 C C . VAL A 1 82 ? 26.894 4.360 -8.252 1.00 81.44 82 VAL A C 1
ATOM 641 O O . VAL A 1 82 ? 25.740 4.196 -8.642 1.00 81.44 82 VAL A O 1
ATOM 644 N N . ALA A 1 83 ? 27.804 3.383 -8.248 1.00 81.00 83 ALA A N 1
ATOM 645 C CA . ALA A 1 83 ? 27.442 2.007 -8.571 1.00 81.00 83 ALA A CA 1
ATOM 646 C C . ALA A 1 83 ? 26.347 1.527 -7.599 1.00 81.00 83 ALA A C 1
ATOM 648 O O . ALA A 1 83 ? 26.418 1.867 -6.413 1.00 81.00 83 ALA A O 1
ATOM 649 N N . PRO A 1 84 ? 25.341 0.768 -8.068 1.00 80.69 84 PRO A N 1
ATOM 650 C CA . PRO A 1 84 ? 24.286 0.256 -7.204 1.00 80.69 84 PRO A CA 1
ATOM 651 C C . PRO A 1 84 ? 24.913 -0.546 -6.063 1.00 80.69 84 PRO A C 1
ATOM 653 O O . PRO A 1 84 ? 25.567 -1.565 -6.289 1.00 80.69 84 PRO A O 1
ATOM 656 N N . SER A 1 85 ? 24.755 -0.054 -4.835 1.00 76.81 85 SER A N 1
ATOM 657 C CA . SER A 1 85 ? 25.222 -0.760 -3.653 1.00 76.81 85 SER A CA 1
ATOM 658 C C . SER A 1 85 ? 24.240 -1.884 -3.323 1.00 76.81 85 SER A C 1
ATOM 660 O O . SER A 1 85 ? 23.023 -1.697 -3.439 1.00 76.81 85 SER A O 1
ATOM 662 N N . PRO A 1 86 ? 24.729 -3.066 -2.915 1.00 73.56 86 PRO A N 1
ATOM 663 C CA . PRO A 1 86 ? 23.848 -4.110 -2.431 1.00 73.56 86 PRO A CA 1
ATOM 664 C C . PRO A 1 86 ? 23.152 -3.596 -1.169 1.00 73.56 86 PRO A C 1
ATOM 666 O O . PRO A 1 86 ? 23.773 -3.405 -0.124 1.00 73.56 86 PRO A O 1
ATOM 669 N N . LEU A 1 87 ? 21.845 -3.361 -1.265 1.00 67.94 87 LEU A N 1
ATOM 670 C CA . LEU A 1 87 ? 21.008 -3.212 -0.086 1.00 67.94 87 LEU A CA 1
ATOM 671 C C . LEU A 1 87 ? 21.029 -4.560 0.634 1.00 67.94 87 LEU A C 1
ATOM 673 O O . LEU A 1 87 ? 20.533 -5.559 0.107 1.00 67.94 87 LEU A O 1
ATOM 677 N N . VAL A 1 88 ? 21.596 -4.595 1.840 1.00 74.19 88 VAL A N 1
ATOM 678 C CA . VAL A 1 88 ? 21.450 -5.735 2.752 1.00 74.19 88 VAL A CA 1
ATOM 679 C C . VAL A 1 88 ? 20.007 -5.721 3.252 1.00 74.19 88 VAL A C 1
ATOM 681 O O . VAL A 1 88 ? 19.689 -5.235 4.333 1.00 74.19 88 VAL A O 1
ATOM 684 N N . THR A 1 89 ? 19.095 -6.178 2.400 1.00 71.50 89 THR A N 1
ATOM 685 C CA . THR A 1 89 ? 17.713 -6.435 2.791 1.00 71.50 89 THR A CA 1
ATOM 686 C C . THR A 1 89 ? 17.679 -7.736 3.587 1.00 71.50 89 THR A C 1
ATOM 688 O O . THR A 1 89 ? 18.472 -8.651 3.352 1.00 71.50 89 THR A O 1
ATOM 691 N N . SER A 1 90 ? 16.798 -7.805 4.585 1.00 72.56 90 SER A N 1
ATOM 692 C CA . SER A 1 90 ? 16.603 -9.037 5.354 1.00 72.56 90 SER A CA 1
ATOM 693 C C . SER A 1 90 ? 16.282 -10.209 4.420 1.00 72.56 90 SER A C 1
ATOM 695 O O . SER A 1 90 ? 15.605 -10.036 3.405 1.00 72.56 90 SER A O 1
ATOM 697 N N . ARG A 1 91 ? 16.777 -11.410 4.751 1.00 72.69 91 ARG A N 1
ATOM 698 C CA . ARG A 1 91 ? 16.476 -12.611 3.963 1.00 72.69 91 ARG A CA 1
ATOM 699 C C . ARG A 1 91 ? 14.954 -12.783 3.880 1.00 72.69 91 ARG A C 1
ATOM 701 O O . ARG A 1 91 ? 14.302 -12.744 4.930 1.00 72.69 91 ARG A O 1
ATOM 708 N N . PRO A 1 92 ? 14.377 -12.988 2.681 1.00 71.88 92 PRO A N 1
ATOM 709 C CA . PRO A 1 92 ? 12.965 -13.312 2.576 1.00 71.88 92 PRO A CA 1
ATOM 710 C C . PRO A 1 92 ? 12.709 -14.562 3.415 1.00 71.88 92 PRO A C 1
ATOM 712 O O . PRO A 1 92 ? 13.438 -15.548 3.311 1.00 71.88 92 PRO A O 1
ATOM 715 N N . LYS A 1 93 ? 11.705 -14.506 4.294 1.00 74.81 93 LYS A N 1
ATOM 716 C CA . LYS A 1 93 ? 11.310 -15.669 5.091 1.00 74.81 93 LYS A CA 1
ATOM 717 C C . LYS A 1 93 ? 10.891 -16.770 4.121 1.00 74.81 93 LYS A C 1
ATOM 719 O O . LYS A 1 93 ? 9.865 -16.636 3.454 1.00 74.81 93 LYS A O 1
ATOM 724 N N . THR A 1 94 ? 11.685 -17.833 4.033 1.00 74.75 94 THR A N 1
ATOM 725 C CA . THR A 1 94 ? 11.341 -19.031 3.270 1.00 74.75 94 THR A CA 1
ATOM 726 C C . THR A 1 94 ? 10.074 -19.609 3.886 1.00 74.75 94 THR A C 1
ATOM 728 O O . THR A 1 94 ? 10.099 -20.129 5.000 1.00 74.75 94 THR A O 1
ATOM 731 N N . LYS A 1 95 ? 8.935 -19.451 3.210 1.00 75.56 95 LYS A N 1
ATOM 732 C CA . LYS A 1 95 ? 7.710 -20.135 3.614 1.00 75.56 95 LYS A CA 1
ATOM 733 C C . LYS A 1 95 ? 7.944 -21.620 3.363 1.00 75.56 95 LYS A C 1
ATOM 735 O O . LYS A 1 95 ? 8.307 -21.995 2.252 1.00 75.56 95 LYS A O 1
ATOM 740 N N . ILE A 1 96 ? 7.780 -22.438 4.396 1.00 77.19 96 ILE A N 1
ATOM 741 C CA . ILE A 1 96 ? 7.758 -23.894 4.255 1.00 77.19 96 ILE A CA 1
ATOM 742 C C . ILE A 1 96 ? 6.640 -24.196 3.257 1.00 77.19 96 ILE A C 1
ATOM 744 O O . ILE A 1 96 ? 5.508 -23.751 3.455 1.00 77.19 96 ILE A O 1
ATOM 748 N N . ALA A 1 97 ? 6.974 -24.859 2.150 1.00 75.56 97 ALA A N 1
ATOM 749 C CA . ALA A 1 97 ? 5.978 -25.296 1.189 1.00 75.56 97 ALA A CA 1
ATOM 750 C C . ALA A 1 97 ? 5.064 -26.290 1.910 1.00 75.56 97 ALA A C 1
ATOM 752 O O . ALA A 1 97 ? 5.491 -27.386 2.265 1.00 75.56 97 ALA A O 1
ATOM 753 N N . VAL A 1 98 ? 3.835 -25.866 2.200 1.00 78.75 98 VAL A N 1
ATOM 754 C CA . VAL A 1 98 ? 2.812 -26.747 2.756 1.00 78.75 98 VAL A CA 1
ATOM 755 C C . VAL A 1 98 ? 2.469 -27.725 1.646 1.00 78.75 98 VAL A C 1
ATOM 757 O O . VAL A 1 98 ? 1.881 -27.343 0.635 1.00 78.75 98 VAL A O 1
ATOM 760 N N . THR A 1 99 ? 2.914 -28.968 1.794 1.00 79.94 99 THR A N 1
ATOM 761 C CA . THR A 1 99 ? 2.466 -30.045 0.921 1.00 79.94 99 THR A CA 1
ATOM 762 C C . THR A 1 99 ? 0.975 -30.255 1.176 1.00 79.94 99 THR A C 1
ATOM 764 O O . THR A 1 99 ? 0.599 -30.370 2.346 1.00 79.94 99 THR A O 1
ATOM 767 N N . PRO A 1 100 ? 0.130 -30.270 0.130 1.00 83.56 100 PRO A N 1
ATOM 768 C CA . PRO A 1 100 ? -1.297 -30.536 0.288 1.00 83.56 100 PRO A CA 1
ATOM 769 C C . PRO A 1 100 ? -1.503 -31.864 1.023 1.00 83.56 100 PRO A C 1
ATOM 771 O O . PRO A 1 100 ? -0.776 -32.832 0.781 1.00 83.56 100 PRO A O 1
ATOM 774 N N . GLY A 1 101 ? -2.462 -31.904 1.946 1.00 84.69 101 GLY A N 1
ATOM 775 C CA . GLY A 1 101 ? -2.864 -33.142 2.604 1.00 84.69 101 GLY A CA 1
ATOM 776 C C . GLY A 1 101 ? -3.557 -34.105 1.628 1.00 84.69 101 GLY A C 1
ATOM 777 O O . GLY A 1 101 ? -3.944 -33.709 0.529 1.00 84.69 101 GLY A O 1
ATOM 778 N N . PRO A 1 102 ? -3.794 -35.369 2.024 1.00 78.81 102 PRO A N 1
ATOM 779 C CA . PRO A 1 102 ? -4.446 -36.366 1.167 1.00 78.81 102 PRO A CA 1
ATOM 780 C C . PRO A 1 102 ? -5.851 -35.955 0.690 1.00 78.81 102 PRO A C 1
ATOM 782 O O . PRO A 1 102 ? -6.297 -36.426 -0.349 1.00 78.81 102 PRO A O 1
ATOM 785 N N . SER A 1 103 ? -6.531 -35.056 1.411 1.00 80.88 103 SER A N 1
ATOM 786 C CA . SER A 1 103 ? -7.848 -34.518 1.039 1.00 80.88 103 SER A CA 1
ATOM 787 C C . SER A 1 103 ? -7.791 -33.229 0.204 1.00 80.88 103 SER A C 1
ATOM 789 O O . SER A 1 103 ? -8.832 -32.785 -0.275 1.00 80.88 103 SER A O 1
ATOM 791 N N . ASP A 1 104 ? -6.616 -32.618 0.034 1.00 82.00 104 ASP A N 1
ATOM 792 C CA . ASP A 1 104 ? -6.454 -31.338 -0.675 1.00 82.00 104 ASP A CA 1
ATOM 793 C C . ASP A 1 104 ? -6.180 -31.535 -2.178 1.00 82.00 104 ASP A C 1
ATOM 795 O O . ASP A 1 104 ? -6.166 -30.576 -2.956 1.00 82.00 104 ASP A O 1
ATOM 799 N N . TYR A 1 105 ? -5.960 -32.782 -2.609 1.00 79.25 105 TYR A N 1
ATOM 800 C CA . TYR A 1 105 ? -5.795 -33.119 -4.017 1.00 79.25 105 TYR A CA 1
ATOM 801 C C . TYR A 1 105 ? -7.142 -33.017 -4.741 1.00 79.25 105 TYR A C 1
ATOM 803 O O . TYR A 1 105 ? -8.046 -33.822 -4.532 1.00 79.25 105 TYR A O 1
ATOM 811 N N . THR A 1 106 ? -7.264 -32.039 -5.637 1.00 75.75 106 THR A N 1
ATOM 812 C CA . THR A 1 106 ? -8.400 -31.907 -6.558 1.00 75.75 106 THR A CA 1
ATOM 813 C C . THR A 1 106 ? -7.954 -32.261 -7.977 1.00 75.75 106 THR A C 1
ATOM 815 O O . THR A 1 106 ? -6.910 -31.806 -8.443 1.00 75.75 106 THR A O 1
ATOM 818 N N . THR A 1 107 ? -8.732 -33.089 -8.679 1.00 73.94 107 THR A N 1
ATOM 819 C CA . THR A 1 107 ? -8.455 -33.505 -10.071 1.00 73.94 107 THR A CA 1
ATOM 820 C C . THR A 1 107 ? -9.027 -32.537 -11.113 1.00 73.94 107 THR A C 1
ATOM 822 O O . THR A 1 107 ? -8.600 -32.540 -12.265 1.00 73.94 107 THR A O 1
ATOM 825 N N . GLU A 1 108 ? -9.943 -31.657 -10.706 1.00 72.62 108 GLU A N 1
ATOM 826 C CA . GLU A 1 108 ? -10.566 -30.610 -11.529 1.00 72.62 108 GLU A CA 1
ATOM 827 C C . GLU A 1 108 ? -9.576 -29.757 -12.352 1.00 72.62 108 GLU A C 1
ATOM 829 O O . GLU A 1 108 ? -9.757 -29.636 -13.567 1.00 72.62 108 GLU A O 1
ATOM 834 N N . PRO A 1 109 ? -8.491 -29.190 -11.780 1.00 69.88 109 PRO A N 1
ATOM 835 C CA . PRO A 1 109 ? -7.530 -28.419 -12.570 1.00 69.88 109 PRO A CA 1
ATOM 836 C C . PRO A 1 109 ? -6.735 -29.284 -13.558 1.00 69.88 109 PRO A C 1
ATOM 838 O O . PRO A 1 109 ? -6.327 -28.780 -14.604 1.00 69.88 109 PRO A O 1
ATOM 841 N N . ALA A 1 110 ? -6.541 -30.576 -13.268 1.00 69.12 110 ALA A N 1
ATOM 842 C CA . ALA A 1 110 ? -5.811 -31.494 -14.140 1.00 69.12 110 ALA A CA 1
ATOM 843 C C . ALA A 1 110 ? -6.610 -31.853 -15.407 1.00 69.12 110 ALA A C 1
ATOM 845 O O . ALA A 1 110 ? -6.017 -32.010 -16.474 1.00 69.12 110 ALA A O 1
ATOM 846 N N . ASN A 1 111 ? -7.947 -31.887 -15.335 1.00 70.69 111 ASN A N 1
ATOM 847 C CA . ASN A 1 111 ? -8.808 -32.152 -16.496 1.00 70.69 111 ASN A CA 1
ATOM 848 C C . ASN A 1 111 ? -8.636 -31.127 -17.633 1.00 70.69 111 ASN A C 1
ATOM 850 O O . ASN A 1 111 ? -8.802 -31.483 -18.800 1.00 70.69 111 ASN A O 1
ATOM 854 N N . ARG A 1 112 ? -8.219 -29.888 -17.324 1.00 68.12 112 ARG A N 1
ATOM 855 C CA . ARG A 1 112 ? -7.898 -28.849 -18.328 1.00 68.12 112 ARG A CA 1
ATOM 856 C C . ARG A 1 112 ? -6.696 -29.197 -19.208 1.00 68.12 112 ARG A C 1
ATOM 858 O O . ARG A 1 112 ? -6.548 -28.633 -20.286 1.00 68.12 112 ARG A O 1
ATOM 865 N N . HIS A 1 113 ? -5.817 -30.077 -18.732 1.00 70.88 113 HIS A N 1
ATOM 866 C CA . HIS A 1 113 ? -4.651 -30.537 -19.485 1.00 70.88 113 HIS A CA 1
ATOM 867 C C . HIS A 1 113 ? -4.949 -31.780 -20.331 1.00 70.88 113 HIS A C 1
ATOM 869 O O . HIS A 1 113 ? -4.222 -32.045 -21.284 1.00 70.88 113 HIS A O 1
ATOM 875 N N . VAL A 1 114 ? -6.001 -32.533 -19.991 1.00 81.31 114 VAL A N 1
ATOM 876 C CA . VAL A 1 114 ? -6.395 -33.770 -20.686 1.00 81.31 114 VAL A CA 1
ATOM 877 C C . VAL A 1 114 ? -7.387 -33.482 -21.813 1.00 81.31 114 VAL A C 1
ATOM 879 O O . VAL A 1 114 ? -7.290 -34.075 -22.884 1.00 81.31 114 VAL A O 1
ATOM 882 N N . PHE A 1 115 ? -8.317 -32.550 -21.600 1.00 81.19 115 PHE A N 1
ATOM 883 C CA . PHE A 1 115 ? -9.356 -32.209 -22.569 1.00 81.19 115 PHE A CA 1
ATOM 884 C C . PHE A 1 115 ? -9.225 -30.762 -23.038 1.00 81.19 115 PHE A C 1
ATOM 886 O O . PHE A 1 115 ? -8.899 -29.866 -22.261 1.00 81.19 115 PHE A O 1
ATOM 893 N N . TYR A 1 116 ? -9.518 -30.520 -24.316 1.00 79.62 116 TYR A N 1
ATOM 894 C CA . TYR A 1 116 ? -9.545 -29.170 -24.868 1.00 79.62 116 TYR A CA 1
ATOM 895 C C . TYR A 1 116 ? -10.688 -28.366 -24.235 1.00 79.62 116 TYR A C 1
ATOM 897 O O . TYR A 1 116 ? -11.863 -28.627 -24.492 1.00 79.62 116 TYR A O 1
ATOM 905 N N . THR A 1 117 ? -10.345 -27.382 -23.405 1.00 75.06 117 THR A N 1
ATOM 906 C CA . THR A 1 117 ? -11.306 -26.464 -22.780 1.00 75.06 117 THR A CA 1
ATOM 907 C C . THR A 1 117 ? -11.176 -25.063 -23.362 1.00 75.06 117 THR A C 1
ATOM 909 O O . THR A 1 117 ? -10.067 -24.545 -23.496 1.00 75.06 117 THR A O 1
ATOM 912 N N . ALA A 1 118 ? -12.310 -24.423 -23.659 1.00 82.56 118 ALA A N 1
ATOM 913 C CA . ALA A 1 118 ? -12.344 -23.024 -24.074 1.00 82.56 118 ALA A CA 1
ATOM 914 C C . ALA A 1 118 ? -11.717 -22.104 -22.998 1.00 82.56 118 ALA A C 1
ATOM 916 O O . ALA A 1 118 ? -11.820 -22.397 -21.802 1.00 82.56 118 ALA A O 1
ATOM 917 N N . PRO A 1 119 ? -11.069 -20.990 -23.389 1.00 79.75 119 PRO A N 1
ATOM 918 C CA . PRO A 1 119 ? -10.410 -20.091 -22.447 1.00 79.75 119 PRO A CA 1
ATOM 919 C C . PRO A 1 119 ? -11.419 -19.475 -21.468 1.00 79.75 119 PRO A C 1
ATOM 921 O O . PRO A 1 119 ? -12.370 -18.806 -21.870 1.00 79.75 119 PRO A O 1
ATOM 924 N N . VAL A 1 120 ? -11.188 -19.676 -20.168 1.00 81.19 120 VAL A N 1
ATOM 925 C CA . VAL A 1 120 ? -12.001 -19.081 -19.099 1.00 81.19 120 VAL A CA 1
ATOM 926 C C . VAL A 1 120 ? -11.621 -17.610 -18.949 1.00 81.19 120 VAL A C 1
ATOM 928 O O . VAL A 1 120 ? -10.507 -17.288 -18.540 1.00 81.19 120 VAL A O 1
ATOM 931 N N . GLN A 1 121 ? -12.551 -16.712 -19.269 1.00 79.75 121 GLN A N 1
ATOM 932 C CA . GLN A 1 121 ? -12.381 -15.274 -19.067 1.00 79.75 121 GLN A CA 1
ATOM 933 C C . GLN A 1 121 ? -12.640 -14.945 -17.591 1.00 79.75 121 GLN A C 1
ATOM 935 O O . GLN A 1 121 ? -13.768 -15.075 -17.115 1.00 79.75 121 GLN A O 1
ATOM 940 N N . SER A 1 122 ? -11.611 -14.533 -16.846 1.00 80.94 122 SER A N 1
ATOM 941 C CA . SER A 1 122 ? -11.783 -14.000 -15.493 1.00 80.94 122 SER A CA 1
ATOM 942 C C . SER A 1 122 ? -11.844 -12.473 -15.538 1.00 80.94 122 SER A C 1
ATOM 944 O O . SER A 1 122 ? -10.934 -11.800 -16.016 1.00 80.94 122 SER A O 1
ATOM 946 N N . MET A 1 123 ? -12.936 -11.905 -15.027 1.00 79.19 123 MET A N 1
ATOM 947 C CA . MET A 1 123 ? -13.059 -10.459 -14.855 1.00 79.19 123 MET A CA 1
ATOM 948 C C . MET A 1 123 ? -12.443 -10.087 -13.506 1.00 79.19 123 MET A C 1
ATOM 950 O O . MET A 1 123 ? -13.048 -10.292 -12.456 1.00 79.19 123 MET A O 1
ATOM 954 N N . VAL A 1 124 ? -11.218 -9.565 -13.522 1.00 81.81 124 VAL A N 1
ATOM 955 C CA . VAL A 1 124 ? -10.590 -8.989 -12.327 1.00 81.81 124 VAL A CA 1
ATOM 956 C C . VAL A 1 124 ? -11.138 -7.576 -12.125 1.00 81.81 124 VAL A C 1
ATOM 958 O O . VAL A 1 124 ? -11.183 -6.774 -13.058 1.00 81.81 124 VAL A O 1
ATOM 961 N N . SER A 1 125 ? -11.581 -7.260 -10.906 1.00 80.44 125 SER A N 1
ATOM 962 C CA . SER A 1 125 ? -12.053 -5.916 -10.560 1.00 80.44 125 SER A CA 1
ATOM 963 C C . SER A 1 125 ? -10.958 -4.877 -10.798 1.00 80.44 125 SER A C 1
ATOM 965 O O . SER A 1 125 ? -9.792 -5.130 -10.491 1.00 80.44 125 SER A O 1
ATOM 967 N N . ARG A 1 126 ? -11.335 -3.684 -11.272 1.00 79.88 126 ARG A N 1
ATOM 968 C CA . ARG A 1 126 ? -10.390 -2.577 -11.465 1.00 79.88 126 ARG A CA 1
ATOM 969 C C . ARG A 1 126 ? -9.630 -2.289 -10.158 1.00 79.88 126 ARG A C 1
ATOM 971 O O . ARG A 1 126 ? -10.285 -2.111 -9.126 1.00 79.88 126 ARG A O 1
ATOM 978 N N . PRO A 1 127 ? -8.282 -2.248 -10.170 1.00 78.69 127 PRO A N 1
ATOM 979 C CA . PRO A 1 127 ? -7.533 -1.791 -9.009 1.00 78.69 127 PRO A CA 1
ATOM 980 C C . PRO A 1 127 ? -7.980 -0.364 -8.687 1.00 78.69 127 PRO A C 1
ATOM 982 O O . PRO A 1 127 ? -8.185 0.438 -9.597 1.00 78.69 127 PRO A O 1
ATOM 985 N N . LYS A 1 128 ? -8.179 -0.064 -7.398 1.00 79.44 128 LYS A N 1
ATOM 986 C CA . LYS A 1 128 ? -8.497 1.300 -6.959 1.00 79.44 128 LYS A CA 1
ATOM 987 C C . LYS A 1 128 ? -7.435 2.252 -7.497 1.00 79.44 128 LYS A C 1
ATOM 989 O O . LYS A 1 128 ? -6.251 1.911 -7.465 1.00 79.44 128 LYS A O 1
ATOM 994 N N . ASP A 1 129 ? -7.883 3.416 -7.960 1.00 79.12 129 ASP A N 1
ATOM 995 C CA . ASP A 1 129 ? -7.020 4.455 -8.506 1.00 79.12 129 ASP A CA 1
ATOM 996 C C . ASP A 1 129 ? -5.811 4.682 -7.595 1.00 79.12 129 ASP A C 1
ATOM 998 O O . ASP A 1 129 ? -5.925 4.720 -6.361 1.00 79.12 129 ASP A O 1
ATOM 1002 N N . LEU A 1 130 ? -4.634 4.783 -8.216 1.00 74.62 130 LEU A N 1
ATOM 1003 C CA . LEU A 1 130 ? -3.397 5.113 -7.521 1.00 74.62 130 LEU A CA 1
ATOM 1004 C C . LEU A 1 130 ? -3.645 6.371 -6.688 1.00 74.62 130 LEU A C 1
ATOM 1006 O O . LEU A 1 130 ? -4.183 7.356 -7.193 1.00 74.62 130 LEU A O 1
ATOM 1010 N N . LYS A 1 131 ? -3.277 6.324 -5.400 1.00 76.94 131 LYS A N 1
ATOM 1011 C CA . LYS A 1 131 ? -3.448 7.475 -4.509 1.00 76.94 131 LYS A CA 1
ATOM 1012 C C . LYS A 1 131 ? -2.816 8.699 -5.182 1.00 76.94 131 LYS A C 1
ATOM 1014 O O . LYS A 1 131 ? -1.640 8.612 -5.547 1.00 76.94 131 LYS A O 1
ATOM 1019 N N . PRO A 1 132 ? -3.552 9.813 -5.347 1.00 74.88 132 PRO A N 1
ATOM 1020 C CA . PRO A 1 132 ? -2.971 11.020 -5.910 1.00 74.88 132 PRO A CA 1
ATOM 1021 C C . PRO A 1 132 ? -1.772 11.436 -5.058 1.00 74.88 132 PRO A C 1
ATOM 1023 O O . PRO A 1 132 ? -1.792 11.267 -3.833 1.00 74.88 132 PRO A O 1
ATOM 1026 N N . PHE A 1 133 ? -0.725 11.950 -5.709 1.00 71.31 133 PHE A N 1
ATOM 1027 C CA . PHE A 1 133 ? 0.414 12.539 -5.013 1.00 71.31 133 PHE A CA 1
ATOM 1028 C C . PHE A 1 133 ? -0.120 13.566 -4.015 1.00 71.31 133 PHE A C 1
ATOM 1030 O O . PHE A 1 133 ? -0.706 14.575 -4.402 1.00 71.31 133 PHE A O 1
ATOM 1037 N N . GLN A 1 134 ? 0.035 13.278 -2.724 1.00 76.06 134 GLN A N 1
ATOM 1038 C CA . GLN A 1 134 ? -0.349 14.209 -1.676 1.00 76.06 134 GLN A CA 1
ATOM 1039 C C . GLN A 1 134 ? 0.692 15.320 -1.653 1.00 76.06 134 GLN A C 1
ATOM 1041 O O . GLN A 1 134 ? 1.741 15.197 -1.024 1.00 76.06 134 GLN A O 1
ATOM 1046 N N . THR A 1 135 ? 0.429 16.391 -2.393 1.00 79.31 135 THR A N 1
ATOM 1047 C CA . THR A 1 135 ? 1.186 17.627 -2.246 1.00 79.31 135 THR A CA 1
ATOM 1048 C C . THR A 1 135 ? 0.710 18.327 -0.972 1.00 79.31 135 THR A C 1
ATOM 1050 O O . THR A 1 135 ? -0.503 18.482 -0.799 1.00 79.31 135 THR A O 1
ATOM 1053 N N . PRO A 1 136 ? 1.617 18.735 -0.068 1.00 83.50 136 PRO A N 1
ATOM 1054 C CA . PRO A 1 136 ? 1.247 19.540 1.092 1.00 83.50 136 PRO A CA 1
ATOM 1055 C C . PRO A 1 136 ? 0.507 20.807 0.637 1.00 83.50 136 PRO A C 1
ATOM 1057 O O . PRO A 1 136 ? 0.839 21.390 -0.393 1.00 83.50 136 PRO A O 1
ATOM 1060 N N . GLY A 1 137 ? -0.525 21.213 1.381 1.00 83.88 137 GLY A N 1
ATOM 1061 C CA . GLY A 1 137 ? -1.283 22.425 1.069 1.00 83.88 137 GLY A CA 1
ATOM 1062 C C . GLY A 1 137 ? -0.416 23.689 1.176 1.00 83.88 137 GLY A C 1
ATOM 1063 O O . GLY A 1 137 ? 0.657 23.649 1.783 1.00 83.88 137 GLY A O 1
ATOM 1064 N N . PRO A 1 138 ? -0.875 24.840 0.652 1.00 79.19 138 PRO A N 1
ATOM 1065 C CA . PRO A 1 138 ? -0.083 26.075 0.593 1.00 79.19 138 PRO A CA 1
ATOM 1066 C C . PRO A 1 138 ? 0.426 26.570 1.961 1.00 79.19 138 PRO A C 1
ATOM 1068 O O . PRO A 1 138 ? 1.461 27.222 2.020 1.00 79.19 138 PRO A O 1
ATOM 1071 N N . GLY A 1 139 ? -0.240 26.215 3.066 1.00 81.00 139 GLY A N 1
ATOM 1072 C CA . GLY A 1 139 ? 0.199 26.526 4.436 1.00 81.00 139 GLY A CA 1
ATOM 1073 C C . GLY A 1 139 ? 0.930 25.392 5.170 1.00 81.00 139 GLY A C 1
ATOM 1074 O O . GLY A 1 139 ? 1.319 25.566 6.319 1.00 81.00 139 GLY A O 1
ATOM 1075 N N . THR A 1 140 ? 1.097 24.221 4.550 1.00 85.50 140 THR A N 1
ATOM 1076 C CA . THR A 1 140 ? 1.746 23.045 5.165 1.00 85.50 140 THR A CA 1
ATOM 1077 C C . THR A 1 140 ? 3.259 23.024 4.924 1.00 85.50 140 THR A C 1
ATOM 1079 O O . THR A 1 140 ? 3.974 22.221 5.519 1.00 85.50 140 THR A O 1
ATOM 1082 N N . TYR A 1 141 ? 3.774 23.916 4.075 1.00 82.06 141 TYR A N 1
ATOM 1083 C CA . TYR A 1 141 ? 5.209 24.066 3.867 1.00 82.06 141 TYR A CA 1
ATOM 1084 C C . TYR A 1 141 ? 5.863 24.684 5.105 1.00 82.06 141 TYR A C 1
ATOM 1086 O O . TYR A 1 141 ? 5.875 25.897 5.294 1.00 82.06 141 TYR A O 1
ATOM 1094 N N . THR A 1 142 ? 6.435 23.842 5.959 1.00 80.50 142 THR A N 1
ATOM 1095 C CA . THR A 1 142 ? 7.298 24.293 7.049 1.00 80.50 142 THR A CA 1
ATOM 1096 C C . THR A 1 142 ? 8.711 24.487 6.522 1.00 80.50 142 THR A C 1
ATOM 1098 O O . THR A 1 142 ? 9.311 23.542 6.002 1.00 80.50 142 THR A O 1
ATOM 1101 N N . LEU A 1 143 ? 9.261 25.692 6.679 1.00 81.19 143 LEU A N 1
ATOM 1102 C CA . LEU A 1 143 ? 10.672 25.924 6.392 1.00 81.19 143 LEU A CA 1
ATOM 1103 C C . LEU A 1 143 ? 11.538 25.062 7.323 1.00 81.19 143 LEU A C 1
ATOM 1105 O O . LEU A 1 143 ? 11.222 24.933 8.512 1.00 81.19 143 LEU A O 1
ATOM 1109 N N . PRO A 1 144 ? 12.631 24.472 6.811 1.00 79.38 144 PRO A N 1
ATOM 1110 C CA . PRO A 1 144 ? 13.558 23.729 7.644 1.00 79.38 144 PRO A CA 1
ATOM 1111 C C . PRO A 1 144 ? 14.126 24.657 8.721 1.00 79.38 144 PRO A C 1
ATOM 1113 O O . PRO A 1 144 ? 14.524 25.790 8.449 1.00 79.38 144 PRO A O 1
ATOM 1116 N N . ARG A 1 145 ? 14.140 24.178 9.966 1.00 75.88 145 ARG A N 1
ATOM 1117 C CA . ARG A 1 145 ? 14.633 24.939 11.116 1.00 75.88 145 ARG A CA 1
ATOM 1118 C C . ARG A 1 145 ? 16.100 25.326 10.881 1.00 75.88 145 ARG A C 1
ATOM 1120 O O . ARG A 1 145 ? 16.915 24.459 10.580 1.00 75.88 145 ARG A O 1
ATOM 1127 N N . ILE A 1 146 ? 16.413 26.617 11.017 1.00 80.06 146 ILE A N 1
ATOM 1128 C CA . ILE A 1 146 ? 17.757 27.186 10.769 1.00 80.06 146 ILE A CA 1
ATOM 1129 C C . ILE A 1 146 ? 18.590 27.266 12.064 1.00 80.06 146 ILE A C 1
ATOM 1131 O O . ILE A 1 146 ? 19.814 27.265 12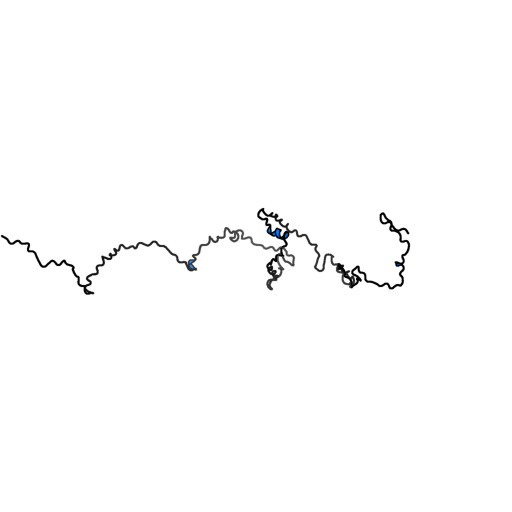.018 1.00 80.06 146 ILE A O 1
ATOM 1135 N N . LEU A 1 147 ? 17.935 27.285 13.231 1.00 78.06 147 LEU A N 1
ATOM 1136 C CA . LEU A 1 147 ? 18.562 27.420 14.551 1.00 78.06 147 LEU A CA 1
ATOM 1137 C C . LEU A 1 147 ? 18.120 26.298 15.494 1.00 78.06 147 LEU A C 1
ATOM 1139 O O . LEU A 1 147 ? 16.920 26.092 15.688 1.00 78.06 147 LEU A O 1
ATOM 1143 N N . GLY A 1 148 ? 19.072 25.626 16.139 1.00 76.69 148 GLY A N 1
ATOM 1144 C CA . GLY A 1 148 ? 18.830 24.540 17.098 1.00 76.69 148 GLY A CA 1
ATOM 1145 C C . GLY A 1 148 ? 19.399 23.196 16.632 1.00 76.69 148 GLY A C 1
ATOM 1146 O O . GLY A 1 148 ? 20.137 23.154 15.649 1.00 76.69 148 GLY A O 1
ATOM 1147 N N . PRO A 1 149 ? 19.094 22.088 17.324 1.00 74.94 149 PRO A N 1
ATOM 1148 C CA . PRO A 1 149 ? 19.601 20.773 16.944 1.00 74.94 149 PRO A CA 1
ATOM 1149 C C . PRO A 1 149 ? 18.944 20.284 15.640 1.00 74.94 149 PRO A C 1
ATOM 1151 O O . PRO A 1 149 ? 17.760 20.533 15.412 1.00 74.94 149 PRO A O 1
ATOM 1154 N N . ASN A 1 150 ? 19.701 19.550 14.815 1.00 71.69 150 ASN A N 1
ATOM 1155 C CA . ASN A 1 150 ? 19.254 18.923 13.557 1.00 71.69 150 ASN A CA 1
ATOM 1156 C C . ASN A 1 150 ? 18.819 19.901 12.447 1.00 71.69 150 ASN A C 1
ATOM 1158 O O . ASN A 1 150 ? 17.779 19.729 11.810 1.00 71.69 150 ASN A O 1
ATOM 1162 N N . THR A 1 151 ? 19.623 20.931 12.199 1.00 80.25 151 THR A N 1
ATOM 1163 C CA . THR A 1 151 ? 19.475 21.836 11.052 1.00 80.25 151 THR A CA 1
ATOM 1164 C C . THR A 1 151 ? 19.859 21.124 9.753 1.00 80.25 151 THR A C 1
ATOM 1166 O O . THR A 1 151 ? 20.904 20.486 9.670 1.00 80.25 151 THR A O 1
ATOM 1169 N N . ILE A 1 152 ? 19.020 21.233 8.718 1.00 78.06 152 ILE A N 1
ATOM 1170 C CA . ILE A 1 152 ? 19.247 20.556 7.424 1.00 78.06 152 ILE A CA 1
ATOM 1171 C C . ILE A 1 152 ? 20.389 21.213 6.631 1.00 78.06 152 ILE A C 1
ATOM 1173 O O . ILE A 1 152 ? 21.110 20.535 5.906 1.00 78.06 152 ILE A O 1
ATOM 1177 N N . CYS A 1 153 ? 20.556 22.530 6.769 1.00 75.69 153 CYS A N 1
ATOM 1178 C CA . CYS A 1 153 ? 21.446 23.321 5.914 1.00 75.69 153 CYS A CA 1
ATOM 1179 C C . CYS A 1 153 ? 22.778 23.707 6.576 1.00 75.69 153 CYS A C 1
ATOM 1181 O O . CYS A 1 153 ? 23.685 24.171 5.892 1.00 75.69 153 CYS A O 1
ATOM 1183 N N . THR A 1 154 ? 22.902 23.566 7.895 1.00 78.31 154 THR A N 1
ATOM 1184 C CA . THR A 1 154 ? 24.058 24.037 8.673 1.00 78.31 154 THR A CA 1
ATOM 1185 C C . THR A 1 154 ?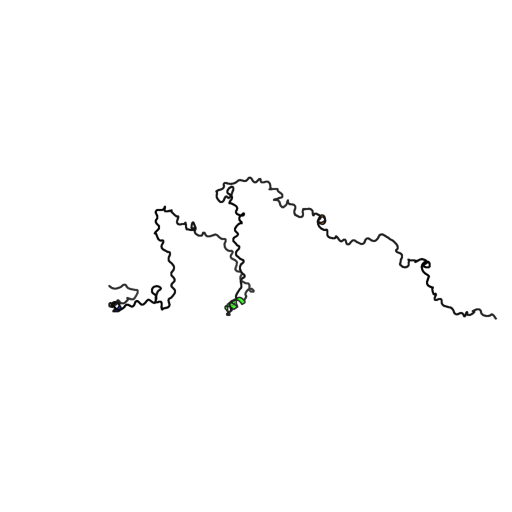 24.463 22.998 9.711 1.00 78.31 154 THR A C 1
ATOM 1187 O O . THR A 1 154 ? 23.635 22.216 10.175 1.00 78.31 154 THR A O 1
ATOM 1190 N N . HIS A 1 155 ? 25.741 22.975 10.086 1.00 77.56 155 HIS A N 1
ATOM 1191 C CA . HIS A 1 155 ? 26.222 22.135 11.181 1.00 77.56 155 HIS A CA 1
ATOM 1192 C C . HIS A 1 155 ? 25.830 22.766 12.527 1.00 77.56 155 HIS A C 1
ATOM 1194 O O . HIS A 1 155 ? 26.200 23.907 12.802 1.00 77.56 155 HIS A O 1
ATOM 1200 N N . SER A 1 156 ? 25.085 22.037 13.359 1.00 77.44 156 SER A N 1
ATOM 1201 C CA . SER A 1 156 ? 24.620 22.521 14.665 1.00 77.44 156 SER A CA 1
ATOM 1202 C C . SER A 1 156 ? 25.545 22.059 15.793 1.00 77.44 156 SER A C 1
ATOM 1204 O O . SER A 1 156 ? 25.981 20.908 15.817 1.00 77.44 156 SER A O 1
ATOM 1206 N N . THR A 1 157 ? 25.854 22.954 16.731 1.00 77.75 157 THR A N 1
ATOM 1207 C CA . THR A 1 157 ? 26.558 22.627 17.980 1.00 77.75 157 THR A CA 1
ATOM 1208 C C . THR A 1 157 ? 25.597 21.968 18.981 1.00 77.75 157 THR A C 1
ATOM 1210 O O . THR A 1 157 ? 24.378 22.148 18.882 1.00 77.75 157 THR A O 1
ATOM 1213 N N . PRO A 1 158 ? 26.096 21.177 19.952 1.00 79.25 158 PRO A N 1
ATOM 1214 C CA . PRO A 1 158 ? 25.230 20.520 20.927 1.00 79.25 158 PRO A CA 1
ATOM 1215 C C . PRO A 1 158 ? 24.386 21.549 21.693 1.00 79.25 158 PRO A C 1
ATOM 1217 O O . PRO A 1 158 ? 24.904 22.414 22.397 1.00 79.25 158 PRO A O 1
ATOM 1220 N N . CYS A 1 159 ? 23.065 21.449 21.544 1.00 75.62 159 CYS A N 1
ATOM 1221 C CA . CYS A 1 159 ? 22.096 22.289 22.239 1.00 75.62 159 CYS A CA 1
ATOM 1222 C C . CYS A 1 159 ? 21.714 21.619 23.562 1.00 75.62 159 CYS A C 1
ATOM 1224 O O . CYS A 1 159 ? 20.869 20.722 23.593 1.00 75.62 159 CYS A O 1
ATOM 1226 N N . TYR A 1 160 ? 22.346 22.040 24.655 1.00 77.81 160 TYR A N 1
ATOM 1227 C CA . TYR A 1 160 ? 22.045 21.527 25.989 1.00 77.81 160 TYR A CA 1
ATOM 1228 C C . TYR A 1 160 ? 20.788 22.199 26.549 1.00 77.81 160 TYR A C 1
ATOM 1230 O O . TYR A 1 160 ? 20.754 23.409 26.752 1.00 77.81 160 TYR A O 1
ATOM 1238 N N . SER A 1 161 ? 19.753 21.409 26.829 1.00 74.94 161 SER A N 1
ATOM 1239 C CA . SER A 1 161 ? 18.597 21.851 27.611 1.00 74.94 161 SER A CA 1
ATOM 1240 C C . SER A 1 161 ? 18.664 21.235 29.004 1.00 74.94 161 SER A C 1
ATOM 1242 O O . SER A 1 161 ? 18.708 20.009 29.134 1.00 74.94 161 SER A O 1
ATOM 1244 N N . MET A 1 162 ? 18.609 22.058 30.048 1.00 75.38 162 MET A N 1
ATOM 1245 C CA . MET A 1 162 ? 18.406 21.570 31.41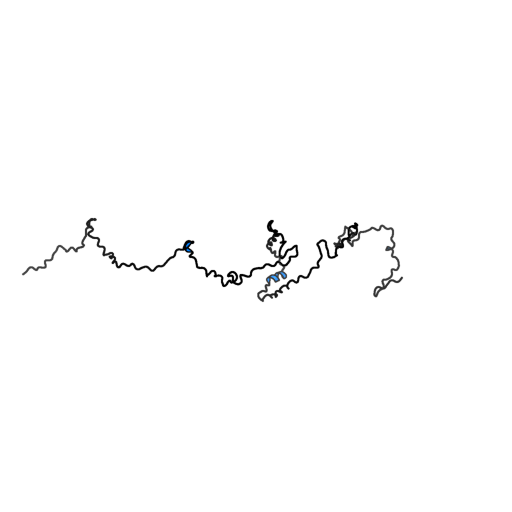1 1.00 75.38 162 MET A CA 1
ATOM 1246 C C . MET A 1 162 ? 16.920 21.259 31.601 1.00 75.38 162 MET A C 1
ATOM 1248 O O . MET A 1 162 ? 16.136 22.113 32.005 1.00 75.38 162 MET A O 1
ATOM 1252 N N . ILE A 1 163 ? 16.510 20.034 31.271 1.00 69.44 163 ILE A N 1
ATOM 1253 C CA . ILE A 1 163 ? 15.191 19.537 31.672 1.00 69.44 163 ILE A CA 1
ATOM 1254 C C . ILE A 1 163 ? 15.280 19.232 33.168 1.00 69.44 163 ILE A C 1
ATOM 1256 O O . ILE A 1 163 ? 15.947 18.279 33.574 1.00 69.44 163 ILE A O 1
ATOM 1260 N N . GLY A 1 164 ? 14.624 20.051 33.992 1.00 65.69 164 GLY A N 1
ATOM 1261 C CA . GLY A 1 164 ? 14.492 19.791 35.420 1.00 65.69 164 GLY A CA 1
ATOM 1262 C C . GLY A 1 164 ? 13.814 18.439 35.638 1.00 65.69 164 GLY A C 1
ATOM 1263 O O . GLY A 1 164 ? 12.631 18.268 35.344 1.00 65.69 164 GLY A O 1
ATOM 1264 N N . LYS A 1 165 ? 14.561 17.447 36.133 1.00 64.19 165 LYS A N 1
ATOM 1265 C CA . LYS A 1 165 ? 13.999 16.157 36.542 1.00 64.19 165 LYS A CA 1
ATOM 1266 C C . LYS A 1 165 ? 13.208 16.362 37.833 1.00 64.19 165 LYS A C 1
ATOM 1268 O O . LYS A 1 165 ? 13.753 16.224 38.917 1.00 64.19 165 LYS A O 1
ATOM 1273 N N . SER A 1 166 ? 11.923 16.671 37.722 1.00 60.09 166 SER A N 1
ATOM 1274 C CA . SER A 1 166 ? 11.011 16.683 38.871 1.00 60.09 166 SER A CA 1
ATOM 1275 C C . SER A 1 166 ? 9.672 16.055 38.500 1.00 60.09 166 SER A C 1
ATOM 1277 O O . SER A 1 166 ? 8.627 16.685 38.551 1.00 60.09 166 SER A O 1
ATOM 1279 N N . GLN A 1 167 ? 9.698 14.803 38.035 1.00 57.25 167 GLN A N 1
ATOM 1280 C CA . GLN A 1 167 ? 8.478 13.997 37.866 1.00 57.25 167 GLN A CA 1
ATOM 1281 C C . GLN A 1 167 ? 8.701 12.506 38.150 1.00 57.25 167 GLN A C 1
ATOM 1283 O O . GLN A 1 167 ? 7.884 11.675 37.769 1.00 57.25 167 GLN A O 1
ATOM 1288 N N . TYR A 1 168 ? 9.793 12.135 38.827 1.00 58.00 168 TYR A N 1
ATOM 1289 C CA . TYR A 1 168 ? 10.018 10.732 39.202 1.00 58.00 168 TYR A CA 1
ATOM 1290 C C . TYR A 1 168 ? 8.928 10.207 40.159 1.00 58.00 168 TYR A C 1
ATOM 1292 O O . TYR A 1 168 ? 8.637 9.020 40.171 1.00 58.00 168 TYR A O 1
ATOM 1300 N N . GLN A 1 169 ? 8.253 11.113 40.875 1.00 56.78 169 GLN A N 1
ATOM 1301 C CA . GLN A 1 169 ? 7.163 10.804 41.800 1.00 56.78 169 GLN A CA 1
ATOM 1302 C C . GLN A 1 169 ? 5.812 11.418 41.384 1.00 56.78 169 GLN A C 1
ATOM 1304 O O . GLN A 1 169 ? 4.918 11.519 42.223 1.00 56.78 169 GLN A O 1
ATOM 1309 N N . SER A 1 170 ? 5.646 11.895 40.142 1.00 62.34 170 SER A N 1
ATOM 1310 C CA . SER A 1 170 ? 4.369 12.502 39.746 1.00 62.34 170 SER A CA 1
ATOM 1311 C C . SER A 1 170 ? 3.325 11.419 39.465 1.00 62.34 170 SER A C 1
ATOM 1313 O O . SER A 1 170 ? 3.618 10.392 38.846 1.00 62.34 170 SER A O 1
ATOM 1315 N N . ALA A 1 171 ? 2.078 11.672 39.871 1.00 61.91 171 ALA A N 1
ATOM 1316 C CA . ALA A 1 171 ? 0.936 10.810 39.553 1.00 61.91 171 ALA A CA 1
ATOM 1317 C C . ALA A 1 171 ? 0.728 10.629 38.034 1.00 61.91 171 ALA A C 1
ATOM 1319 O O . ALA A 1 171 ? 0.021 9.730 37.611 1.00 61.91 171 ALA A O 1
ATOM 1320 N N . PHE A 1 172 ? 1.374 11.453 37.200 1.00 60.91 172 PHE A N 1
ATOM 1321 C CA . PHE A 1 172 ? 1.343 11.337 35.742 1.00 60.91 172 PHE A CA 1
ATOM 1322 C C . PHE A 1 172 ? 2.201 10.193 35.185 1.00 60.91 172 PHE A C 1
ATOM 1324 O O . PHE A 1 172 ? 1.971 9.765 34.056 1.00 60.91 172 PHE A O 1
ATOM 1331 N N . ARG A 1 173 ? 3.203 9.710 35.934 1.00 66.44 173 ARG A N 1
ATOM 1332 C CA . ARG A 1 173 ? 4.034 8.562 35.528 1.00 66.44 173 ARG A CA 1
ATOM 1333 C C . ARG A 1 173 ? 3.714 7.278 36.280 1.00 66.44 173 ARG A C 1
ATOM 1335 O O . ARG A 1 173 ? 3.864 6.203 35.707 1.00 66.44 173 ARG A O 1
ATOM 1342 N N . ASP A 1 174 ? 3.287 7.383 37.533 1.00 70.25 174 ASP A N 1
ATOM 1343 C CA . ASP A 1 174 ? 2.915 6.229 38.344 1.00 70.25 174 ASP A CA 1
ATOM 1344 C C . ASP A 1 174 ? 1.414 5.946 38.205 1.00 70.25 174 ASP A C 1
ATOM 1346 O O . ASP A 1 174 ? 0.590 6.472 38.954 1.00 70.25 174 ASP A O 1
ATOM 1350 N N . LEU A 1 175 ? 1.067 5.104 37.226 1.00 65.25 175 LEU A N 1
ATOM 1351 C CA . LEU A 1 175 ? -0.310 4.669 36.960 1.00 65.25 175 LEU A CA 1
ATOM 1352 C C . LEU A 1 175 ? -0.952 3.948 38.160 1.00 65.25 175 LEU A C 1
ATOM 1354 O O . LEU A 1 175 ? -2.174 3.836 38.217 1.00 65.25 175 LEU A O 1
ATOM 1358 N N . ALA A 1 176 ? -0.167 3.481 39.139 1.00 69.25 176 ALA A N 1
ATOM 1359 C CA . ALA A 1 176 ? -0.712 2.906 40.368 1.00 69.25 176 ALA A CA 1
ATOM 1360 C C . ALA A 1 176 ? -1.249 3.978 41.334 1.00 69.25 176 ALA A C 1
ATOM 1362 O O . ALA A 1 176 ? -2.098 3.680 42.172 1.00 69.25 176 ALA A O 1
ATOM 1363 N N . LYS A 1 177 ? -0.778 5.227 41.217 1.00 68.19 177 LYS A N 1
ATOM 1364 C CA . LYS A 1 177 ? -1.233 6.370 42.027 1.00 68.19 177 LYS A CA 1
ATOM 1365 C C . LYS A 1 177 ? -2.374 7.152 41.383 1.00 68.19 177 LYS A C 1
ATOM 1367 O O . LYS A 1 177 ? -2.953 8.016 42.039 1.00 68.19 177 LYS A O 1
ATOM 1372 N N . THR A 1 178 ? -2.708 6.882 40.121 1.00 72.31 178 THR A N 1
ATOM 1373 C CA . THR A 1 178 ? -3.908 7.454 39.509 1.00 72.31 178 THR A CA 1
ATOM 1374 C C . THR A 1 178 ? -5.138 6.694 39.996 1.00 72.31 178 THR A C 1
ATOM 1376 O O . THR A 1 178 ? -5.190 5.477 39.803 1.00 72.31 178 THR A O 1
ATOM 1379 N N . PRO A 1 179 ? -6.135 7.363 40.603 1.00 77.56 179 PRO A N 1
ATOM 1380 C CA . PRO A 1 179 ? -7.394 6.711 40.932 1.00 77.56 179 PRO A CA 1
ATOM 1381 C C . PRO A 1 179 ? -7.993 6.148 39.640 1.00 77.56 179 PRO A C 1
ATOM 1383 O O . PRO A 1 179 ? -8.208 6.873 38.668 1.00 77.56 179 PRO A O 1
ATOM 1386 N N . GLY A 1 180 ? -8.208 4.832 39.604 1.00 75.06 180 GLY A N 1
ATOM 1387 C CA . GLY A 1 180 ? -8.860 4.189 38.470 1.00 75.06 180 GLY A CA 1
ATOM 1388 C C . GLY A 1 180 ? -10.288 4.719 38.287 1.00 75.06 180 GLY A C 1
ATOM 1389 O O . GLY A 1 180 ? -10.850 5.317 39.202 1.00 75.06 180 GLY A O 1
ATOM 1390 N N . PRO A 1 181 ? -10.941 4.455 37.146 1.00 71.94 181 PRO A N 1
ATOM 1391 C CA . PRO A 1 181 ? -12.308 4.920 36.892 1.00 71.94 181 PRO A CA 1
ATOM 1392 C C . PRO A 1 181 ? -13.331 4.457 37.950 1.00 71.94 181 PRO A C 1
ATOM 1394 O O . PRO A 1 181 ? -14.381 5.071 38.092 1.00 71.94 181 PRO A O 1
ATOM 1397 N N . ALA A 1 182 ? -13.022 3.403 38.712 1.00 73.19 182 ALA A N 1
ATOM 1398 C CA . ALA A 1 182 ? -13.835 2.899 39.820 1.00 73.19 182 ALA A CA 1
ATOM 1399 C C . ALA A 1 182 ? -13.599 3.607 41.172 1.00 73.19 182 ALA A C 1
ATOM 1401 O O . ALA A 1 182 ? -14.362 3.370 42.103 1.00 73.19 182 ALA A O 1
ATOM 1402 N N . ALA A 1 183 ? -12.554 4.431 41.297 1.00 80.19 183 ALA A N 1
ATOM 1403 C CA . ALA A 1 183 ? -12.230 5.178 42.515 1.00 80.19 183 ALA A CA 1
ATOM 1404 C C . ALA A 1 183 ? -12.946 6.538 42.594 1.00 80.19 183 ALA A C 1
ATOM 1406 O O . ALA A 1 183 ? -12.891 7.194 43.629 1.00 80.19 183 ALA A O 1
ATOM 1407 N N . PHE A 1 184 ? -13.606 6.966 41.515 1.00 79.81 184 PHE A N 1
ATOM 1408 C CA . PHE A 1 184 ? -14.477 8.136 41.537 1.00 79.81 184 PHE A CA 1
ATOM 1409 C C . PHE A 1 184 ? -15.855 7.754 42.075 1.00 79.81 184 PHE A C 1
ATOM 1411 O O . PHE A 1 184 ? -16.433 6.742 41.667 1.00 79.81 184 PHE A O 1
ATOM 1418 N N . ASP A 1 185 ? -16.398 8.594 42.952 1.00 81.81 185 ASP A N 1
ATOM 1419 C CA . ASP A 1 185 ? -17.751 8.422 43.464 1.00 81.81 185 ASP A CA 1
ATOM 1420 C C . ASP A 1 185 ? -18.771 8.472 42.324 1.00 81.81 185 ASP A C 1
ATOM 1422 O O . ASP A 1 185 ? -18.731 9.325 41.430 1.00 81.81 185 ASP A O 1
ATOM 1426 N N . LYS A 1 186 ? -19.714 7.530 42.349 1.00 80.38 186 LYS A N 1
ATOM 1427 C CA . LYS A 1 186 ? -20.803 7.492 41.375 1.00 80.38 186 LYS A CA 1
ATOM 1428 C C . LYS A 1 186 ? -21.765 8.635 41.682 1.00 80.38 186 LYS A C 1
ATOM 1430 O O . LYS A 1 186 ? -22.509 8.575 42.654 1.00 80.38 186 LYS A O 1
ATOM 1435 N N . VAL A 1 187 ? -21.773 9.653 40.828 1.00 85.00 187 VAL A N 1
ATOM 1436 C CA . VAL A 1 187 ? -22.765 10.733 40.886 1.00 85.00 187 VAL A CA 1
ATOM 1437 C C . VAL A 1 187 ? -24.149 10.172 40.549 1.00 85.00 187 VAL A C 1
ATOM 1439 O O . VAL A 1 187 ? -24.306 9.436 39.570 1.00 85.00 187 VAL A O 1
ATOM 1442 N N . GLU A 1 188 ? -25.167 10.527 41.337 1.00 83.19 188 GLU A N 1
ATOM 1443 C CA . GLU A 1 188 ? -26.550 10.139 41.057 1.00 83.19 188 GLU A CA 1
ATOM 1444 C C . GLU A 1 188 ? -27.037 10.767 39.738 1.00 83.19 188 GLU A C 1
ATOM 1446 O O . GLU A 1 188 ? -27.275 11.970 39.628 1.00 83.19 188 GLU A O 1
ATOM 1451 N N . LEU A 1 189 ? -27.204 9.924 38.715 1.00 83.56 189 LEU A N 1
ATOM 1452 C CA . LEU A 1 189 ? -27.633 10.312 37.363 1.00 83.56 189 LEU A CA 1
ATOM 1453 C C . LEU A 1 189 ? -29.034 10.945 37.324 1.00 83.56 189 LEU A C 1
ATOM 1455 O O . LEU A 1 189 ? -29.354 11.680 36.389 1.00 83.56 189 LEU A O 1
ATOM 1459 N N . ASP A 1 190 ? -29.853 10.66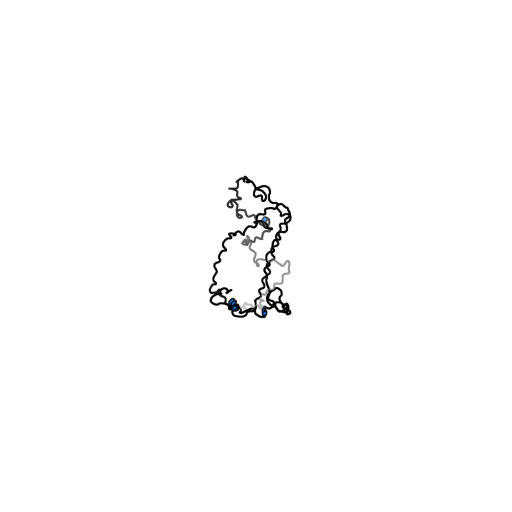8 38.337 1.00 81.88 190 ASP A N 1
ATOM 1460 C CA . ASP A 1 190 ? -31.233 11.141 38.461 1.00 81.88 190 ASP A CA 1
ATOM 1461 C C . ASP A 1 190 ? -31.327 12.667 38.658 1.00 81.88 190 ASP A C 1
ATOM 1463 O O . ASP A 1 190 ? -32.395 13.240 38.447 1.00 81.88 190 ASP A O 1
ATOM 1467 N N . ALA A 1 191 ? -30.227 13.338 39.030 1.00 82.00 191 ALA A N 1
ATOM 1468 C CA . ALA A 1 191 ? -30.188 14.792 39.200 1.00 82.00 191 ALA A CA 1
ATOM 1469 C C . ALA A 1 191 ? -30.243 15.563 37.867 1.00 82.00 191 ALA A C 1
ATOM 1471 O O . ALA A 1 191 ? -30.706 16.700 37.829 1.00 82.00 191 ALA A O 1
ATOM 1472 N N . TYR A 1 192 ? -29.768 14.960 36.772 1.00 84.31 192 TYR A N 1
ATOM 1473 C CA . TYR A 1 192 ? -29.647 15.633 35.471 1.00 84.31 192 TYR A CA 1
ATOM 1474 C C . TYR A 1 192 ? -30.217 14.834 34.295 1.00 84.31 192 TYR A C 1
ATOM 1476 O O . TYR A 1 192 ? -30.393 15.378 33.204 1.00 84.31 192 TYR A O 1
ATOM 1484 N N . LYS A 1 193 ? -30.529 13.548 34.487 1.00 86.81 193 LYS A N 1
ATOM 1485 C CA . LYS A 1 193 ? -31.251 12.726 33.511 1.00 86.81 193 LYS A CA 1
ATOM 1486 C C . LYS A 1 193 ? -32.655 12.430 34.019 1.00 86.81 193 LYS A C 1
ATOM 1488 O O . LYS A 1 193 ? -32.887 12.314 35.218 1.00 86.81 193 LYS A O 1
ATOM 1493 N N . ARG A 1 194 ? -33.604 12.259 33.091 1.00 86.25 194 ARG A N 1
ATOM 1494 C CA . ARG A 1 194 ? -34.948 11.775 33.433 1.00 86.25 194 ARG A CA 1
ATOM 1495 C C . ARG A 1 194 ? -34.839 10.403 34.101 1.00 86.25 194 ARG A C 1
ATOM 1497 O O . ARG A 1 194 ? -34.457 9.427 33.457 1.00 86.25 194 ARG A O 1
ATOM 1504 N N . ARG A 1 195 ? -35.186 10.361 35.387 1.00 84.12 195 ARG A N 1
ATOM 1505 C CA . ARG A 1 195 ? -35.213 9.157 36.220 1.00 84.12 195 ARG A CA 1
ATOM 1506 C C . ARG A 1 195 ? -36.226 8.148 35.679 1.00 84.12 195 ARG A C 1
ATOM 1508 O O . ARG A 1 195 ? -37.364 8.505 35.375 1.00 84.12 195 ARG A O 1
ATOM 1515 N N . ALA A 1 196 ? -35.822 6.883 35.587 1.00 84.56 196 ALA A N 1
ATOM 1516 C CA . ALA A 1 196 ? -36.725 5.791 35.234 1.00 84.56 196 ALA A CA 1
ATOM 1517 C C . ALA A 1 196 ? -37.737 5.520 36.372 1.00 84.56 196 ALA A C 1
ATOM 1519 O O . ALA A 1 196 ? -37.393 5.692 37.548 1.00 84.56 196 ALA A O 1
ATOM 1520 N N . PRO A 1 197 ? -38.973 5.081 36.064 1.00 84.75 197 PRO A N 1
ATOM 1521 C CA . PRO A 1 197 ? -39.953 4.739 37.091 1.00 84.75 197 PRO A CA 1
ATOM 1522 C C . PRO A 1 197 ? -39.442 3.577 37.959 1.00 84.75 197 PRO A C 1
ATOM 1524 O O . PRO A 1 197 ? -39.072 2.521 37.449 1.00 84.75 197 PRO A O 1
ATOM 1527 N N . LYS A 1 198 ? -39.411 3.777 39.284 1.00 82.81 198 LYS A N 1
ATOM 1528 C CA . LYS A 1 198 ? -39.091 2.722 40.257 1.00 82.81 198 LYS A CA 1
ATOM 1529 C C . LYS A 1 198 ? -40.396 2.068 40.699 1.00 82.81 198 LYS A C 1
ATOM 1531 O O . LYS A 1 198 ? -41.210 2.713 41.353 1.00 82.81 198 LYS A O 1
ATOM 1536 N N . TYR A 1 199 ? -40.585 0.801 40.351 1.00 80.25 199 TYR A N 1
ATOM 1537 C CA . TYR A 1 199 ? -41.722 0.009 40.809 1.00 80.25 199 TYR A CA 1
ATOM 1538 C C . TYR A 1 199 ? -41.329 -0.764 42.065 1.00 80.25 199 TYR A C 1
ATOM 1540 O O . TYR A 1 199 ? -40.300 -1.437 42.088 1.00 80.25 199 TYR A O 1
ATOM 1548 N N . THR A 1 200 ? -42.147 -0.679 43.108 1.00 75.88 200 THR A N 1
ATOM 1549 C CA . THR A 1 200 ? -42.032 -1.533 44.288 1.00 75.88 200 THR A CA 1
ATOM 1550 C C . THR A 1 200 ? -43.251 -2.443 44.341 1.00 75.88 200 THR A C 1
ATOM 1552 O O . THR A 1 200 ? -44.392 -1.989 44.357 1.00 75.88 200 THR A O 1
ATOM 1555 N N . MET A 1 201 ? -43.019 -3.753 44.380 1.00 73.50 201 MET A N 1
ATOM 1556 C CA . MET A 1 201 ? -44.056 -4.724 44.729 1.00 73.50 201 MET A CA 1
ATOM 1557 C C . MET A 1 201 ? -44.184 -4.723 46.255 1.00 73.50 201 MET A C 1
ATOM 1559 O O . MET A 1 201 ? -43.667 -5.604 46.937 1.00 73.50 201 MET A O 1
ATOM 1563 N N . GLY A 1 202 ? -44.769 -3.663 46.814 1.00 67.12 202 GLY A N 1
ATOM 1564 C CA . GLY A 1 202 ? -45.014 -3.581 48.252 1.00 67.12 202 GLY A CA 1
ATOM 1565 C C . GLY A 1 202 ? -45.972 -4.686 48.706 1.00 67.12 202 GLY A C 1
ATOM 1566 O O . GLY A 1 202 ? -46.991 -4.936 48.061 1.00 67.12 202 GLY A O 1
ATOM 1567 N N . LEU A 1 203 ? -45.664 -5.343 49.828 1.00 65.06 203 LEU A N 1
ATOM 1568 C CA . LEU A 1 203 ? -46.624 -6.200 50.524 1.00 65.06 203 LEU A CA 1
ATOM 1569 C C . LEU A 1 203 ? -47.844 -5.362 50.920 1.00 65.06 203 LEU A C 1
ATOM 1571 O O . LEU A 1 203 ? -47.703 -4.299 51.522 1.00 65.06 203 LEU A O 1
ATOM 1575 N N . LYS A 1 204 ? -49.042 -5.860 50.591 1.00 62.44 204 LYS A N 1
ATOM 1576 C CA . LYS A 1 204 ? -50.313 -5.255 51.004 1.00 62.44 204 LYS A CA 1
ATOM 1577 C C . LYS A 1 204 ? -50.309 -5.083 52.523 1.00 62.44 204 LYS A C 1
ATOM 1579 O O . LYS A 1 204 ? -50.312 -6.071 53.259 1.00 62.44 204 LYS A O 1
ATOM 1584 N N . THR A 1 205 ? -50.306 -3.842 52.994 1.00 60.75 205 THR A N 1
ATOM 1585 C CA . THR A 1 205 ? -50.523 -3.541 54.406 1.00 60.75 205 THR A CA 1
ATOM 1586 C C . THR A 1 205 ? -51.927 -4.019 54.772 1.00 60.75 205 THR A C 1
ATOM 1588 O O . THR A 1 205 ? -52.910 -3.684 54.110 1.00 60.75 205 THR A O 1
ATOM 1591 N N . LYS A 1 206 ? -52.032 -4.876 55.794 1.00 61.81 206 LYS A N 1
ATOM 1592 C CA . LYS A 1 206 ? -53.334 -5.250 56.354 1.00 61.81 206 LYS A CA 1
ATOM 1593 C C . LYS A 1 206 ? -53.994 -3.963 56.847 1.00 61.81 206 LYS A C 1
ATOM 1595 O O . LYS A 1 206 ? -53.400 -3.257 57.658 1.00 61.81 206 LYS A O 1
ATOM 1600 N N . LEU A 1 207 ? -55.190 -3.658 56.342 1.00 61.28 207 LEU A N 1
ATOM 1601 C CA . LEU A 1 207 ? -55.999 -2.540 56.822 1.00 61.28 207 LEU A CA 1
ATOM 1602 C C . LEU A 1 207 ? -56.179 -2.694 58.338 1.00 61.28 207 LEU A C 1
ATOM 1604 O O . LEU A 1 207 ? -56.738 -3.685 58.808 1.00 61.28 207 LEU A O 1
ATOM 1608 N N . ILE A 1 208 ? -55.658 -1.738 59.106 1.00 59.22 208 ILE A N 1
ATOM 1609 C CA . ILE A 1 208 ? -55.886 -1.668 60.547 1.00 59.22 208 ILE A CA 1
ATOM 1610 C C . ILE A 1 208 ? -57.302 -1.128 60.727 1.00 59.22 208 ILE A C 1
ATOM 1612 O O . ILE A 1 208 ? -57.550 0.063 60.582 1.00 59.22 208 ILE A O 1
ATOM 1616 N N . GLY A 1 209 ? -58.238 -2.033 60.994 1.00 60.28 209 GLY A N 1
ATOM 1617 C CA . GLY A 1 209 ? -59.620 -1.687 61.294 1.00 60.28 209 GLY A CA 1
ATOM 1618 C C . GLY A 1 209 ? -60.470 -2.936 61.457 1.00 60.28 209 GLY A C 1
ATOM 1619 O O . GLY A 1 209 ? -61.012 -3.451 60.484 1.00 60.28 209 GLY A O 1
ATOM 1620 N N . LYS A 1 210 ? -60.607 -3.429 62.694 1.00 59.31 210 LYS A N 1
ATOM 1621 C CA . LYS A 1 210 ? -61.691 -4.350 63.069 1.00 59.31 210 LYS A CA 1
ATOM 1622 C C . LYS A 1 210 ? -63.005 -3.558 63.101 1.00 59.31 210 LYS A C 1
ATOM 1624 O O . LYS A 1 210 ? -63.502 -3.226 64.169 1.00 59.31 210 LYS A O 1
ATOM 1629 N N . GLY A 1 211 ? -63.532 -3.205 61.937 1.00 63.78 211 GLY A N 1
ATOM 1630 C CA . GLY A 1 211 ? -64.931 -2.819 61.797 1.00 63.78 211 GLY A CA 1
ATOM 1631 C C . GLY A 1 211 ? -65.702 -4.048 61.342 1.00 63.78 211 GLY A C 1
ATOM 1632 O O . GLY A 1 211 ? -65.400 -4.584 60.279 1.00 63.78 211 GLY A O 1
ATOM 1633 N N . MET A 1 212 ? -66.651 -4.533 62.143 1.00 64.94 212 MET A N 1
ATOM 1634 C CA . MET A 1 212 ? -67.640 -5.499 61.662 1.00 64.94 212 MET A CA 1
ATOM 1635 C C . MET A 1 212 ? -68.439 -4.811 60.559 1.00 64.94 212 MET A C 1
ATOM 1637 O O . MET A 1 212 ? -69.231 -3.912 60.829 1.00 64.94 212 MET A O 1
ATOM 1641 N N . PHE A 1 213 ? -68.178 -5.193 59.314 1.00 63.81 213 PHE A N 1
ATOM 1642 C CA . PHE A 1 213 ? -69.026 -4.795 58.204 1.00 63.81 213 PHE A CA 1
ATOM 1643 C C . PHE A 1 213 ? -70.358 -5.536 58.373 1.00 63.81 213 PHE A C 1
ATOM 1645 O O . PHE A 1 213 ? -70.325 -6.768 58.453 1.00 63.81 213 PHE A O 1
ATOM 1652 N N . PRO A 1 214 ? -71.498 -4.829 58.483 1.00 70.94 214 PRO A N 1
ATOM 1653 C CA . PRO A 1 214 ? -72.796 -5.484 58.563 1.00 70.94 214 PRO A CA 1
ATOM 1654 C C . PRO A 1 214 ? -72.983 -6.363 57.327 1.00 70.94 214 PRO A C 1
ATOM 1656 O O . PRO A 1 214 ? -72.675 -5.953 56.201 1.00 70.94 214 PRO A O 1
ATOM 1659 N N . GLY A 1 215 ? -73.435 -7.596 57.541 1.00 69.69 215 GLY A N 1
ATOM 1660 C CA . GLY A 1 215 ? -73.742 -8.501 56.446 1.00 69.69 215 GLY A CA 1
ATOM 1661 C C . GLY A 1 215 ? -74.891 -7.944 55.598 1.00 69.69 215 GLY A C 1
ATOM 1662 O O . GLY A 1 215 ? -75.654 -7.097 56.061 1.00 69.69 215 GLY A O 1
ATOM 1663 N N . PRO A 1 216 ? -75.085 -8.431 54.363 1.00 63.44 216 PRO A N 1
ATOM 1664 C CA . PRO A 1 216 ? -76.188 -7.982 53.510 1.00 63.44 216 PRO A CA 1
ATOM 1665 C C . PRO A 1 216 ? -77.579 -8.128 54.165 1.00 63.44 216 PRO A C 1
ATOM 1667 O O . PRO A 1 216 ? -78.497 -7.408 53.789 1.00 63.44 216 PRO A O 1
ATOM 1670 N N . ALA A 1 217 ? -77.729 -9.005 55.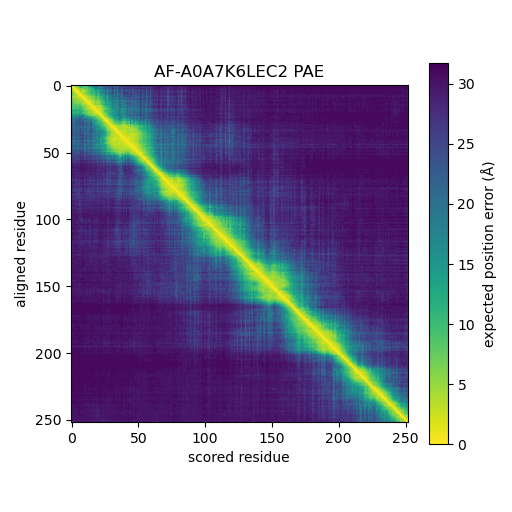165 1.00 63.50 217 ALA A N 1
ATOM 1671 C CA . ALA A 1 217 ? -78.956 -9.187 55.945 1.00 63.50 217 ALA A CA 1
ATOM 1672 C C . ALA A 1 217 ? -79.100 -8.238 57.157 1.00 63.50 217 ALA A C 1
ATOM 1674 O O . ALA A 1 217 ? -80.199 -8.102 57.685 1.00 63.50 217 ALA A O 1
ATOM 1675 N N . ASP A 1 218 ? -78.027 -7.566 57.585 1.00 73.81 218 ASP A N 1
ATOM 1676 C CA . ASP A 1 218 ? -78.037 -6.666 58.750 1.00 73.81 218 ASP A CA 1
ATOM 1677 C C . ASP A 1 218 ? -78.562 -5.260 58.400 1.00 73.81 218 ASP A C 1
ATOM 1679 O O . ASP A 1 218 ? -78.832 -4.437 59.279 1.00 73.81 218 ASP A O 1
ATOM 1683 N N . TYR A 1 219 ? -78.753 -4.971 57.109 1.00 70.94 219 TYR A N 1
ATOM 1684 C CA . TYR A 1 219 ? -79.345 -3.721 56.643 1.00 70.94 219 TYR A CA 1
ATOM 1685 C C . TYR A 1 219 ? -80.869 -3.747 56.812 1.00 70.94 219 TYR A C 1
ATOM 1687 O O . TYR A 1 219 ? -81.621 -4.078 55.896 1.00 70.94 219 TYR A O 1
ATOM 1695 N N . SER A 1 220 ? -81.341 -3.348 57.991 1.00 70.25 220 SER A N 1
ATOM 1696 C CA . SER A 1 220 ? -82.763 -3.088 58.223 1.00 70.25 220 SER A CA 1
ATOM 1697 C C . SER A 1 220 ? -83.154 -1.751 57.587 1.00 70.25 220 SER A C 1
ATOM 1699 O O . SER A 1 220 ? -82.930 -0.686 58.164 1.00 70.25 220 SER A O 1
ATOM 1701 N N . LEU A 1 221 ? -83.751 -1.782 56.394 1.00 63.81 221 L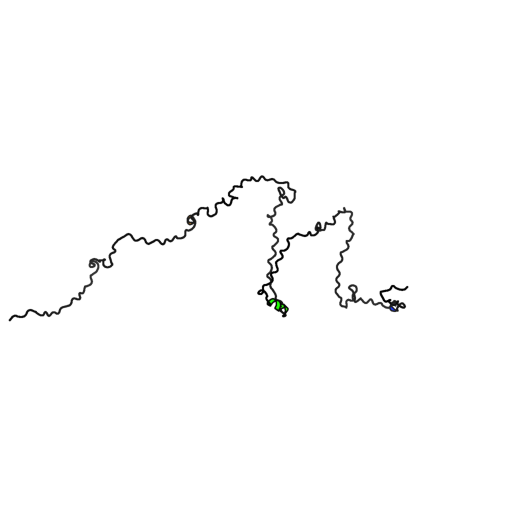EU A N 1
ATOM 1702 C CA . LEU A 1 221 ? -84.476 -0.625 55.869 1.00 63.81 221 LEU A CA 1
ATOM 1703 C C . LEU A 1 221 ? -85.666 -0.404 56.813 1.00 63.81 221 LEU A C 1
ATOM 1705 O O . LEU A 1 221 ? -86.552 -1.252 56.875 1.00 63.81 221 LEU A O 1
ATOM 1709 N N . GLY A 1 222 ? -85.658 0.667 57.613 1.00 65.81 222 GLY A N 1
ATOM 1710 C CA . GLY A 1 222 ? -86.744 0.991 58.549 1.00 65.81 222 GLY A CA 1
ATOM 1711 C C . GLY A 1 222 ? -88.126 1.082 57.874 1.00 65.81 222 GLY A C 1
ATOM 1712 O O . GLY A 1 222 ? -88.281 0.802 56.691 1.00 65.81 222 GLY A O 1
ATOM 1713 N N . LYS A 1 223 ? -89.173 1.490 58.606 1.00 60.78 223 LYS A N 1
ATOM 1714 C CA . LYS A 1 223 ? -90.554 1.537 58.076 1.00 60.78 223 LYS A CA 1
ATOM 1715 C C . LYS A 1 223 ? -90.653 2.394 56.794 1.00 60.78 223 LYS A C 1
ATOM 1717 O O . LYS A 1 223 ? -90.783 3.612 56.858 1.00 60.78 223 LYS A O 1
ATOM 1722 N N . LEU A 1 224 ? -90.638 1.741 55.627 1.00 59.53 224 LEU A N 1
ATOM 1723 C CA . LEU A 1 224 ? -90.700 2.343 54.283 1.00 59.53 224 LEU A CA 1
ATOM 1724 C C . LEU A 1 224 ? -92.090 2.903 53.913 1.00 59.53 224 LEU A C 1
ATOM 1726 O O . LEU A 1 224 ? -92.281 3.401 52.806 1.00 59.53 224 LEU A O 1
ATOM 1730 N N . SER A 1 225 ? -93.052 2.868 54.840 1.00 5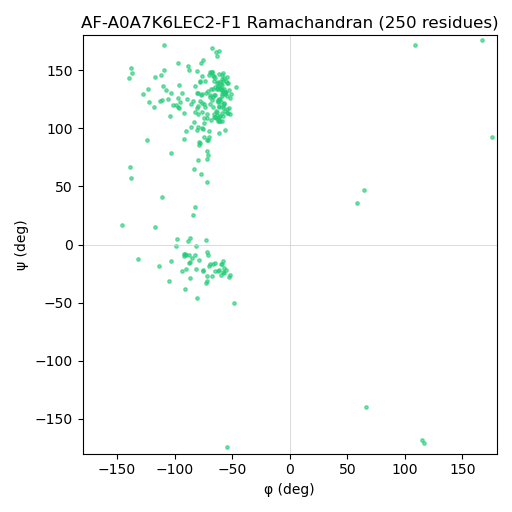7.59 225 SER A N 1
ATOM 1731 C CA . SER A 1 225 ? -94.427 3.347 54.644 1.00 57.59 225 SER A CA 1
ATOM 1732 C C . SER A 1 225 ? -94.558 4.873 54.566 1.00 57.59 225 SER A C 1
ATOM 1734 O O . SER A 1 225 ? -95.650 5.371 54.318 1.00 57.59 225 SER A O 1
ATOM 1736 N N . VAL A 1 226 ? -93.477 5.622 54.814 1.00 61.97 226 VAL A N 1
ATOM 1737 C CA . VAL A 1 226 ? -93.478 7.097 54.800 1.00 61.97 226 VAL A CA 1
ATOM 1738 C C . VAL A 1 226 ? -93.232 7.660 53.394 1.00 61.97 226 VAL A C 1
ATOM 1740 O O . VAL A 1 226 ? -93.729 8.733 53.075 1.00 61.97 226 VAL A O 1
ATOM 1743 N N . THR A 1 227 ? -92.503 6.946 52.528 1.00 61.47 227 THR A N 1
ATOM 1744 C CA . THR A 1 227 ? -92.140 7.431 51.180 1.00 61.47 227 THR A CA 1
ATOM 1745 C C . THR A 1 227 ? -92.778 6.652 50.035 1.00 61.47 227 THR A C 1
ATOM 1747 O O . THR A 1 227 ? -92.850 7.179 48.925 1.00 61.47 227 THR A O 1
ATOM 1750 N N . LYS A 1 228 ? -93.269 5.426 50.258 1.00 60.44 228 LYS A N 1
ATOM 1751 C CA . LYS A 1 228 ? -94.011 4.659 49.245 1.00 60.44 228 LYS A CA 1
ATOM 1752 C C . LYS A 1 228 ? -95.200 3.930 49.863 1.00 60.44 228 LYS A C 1
ATOM 1754 O O . LYS A 1 228 ? -95.109 3.409 50.971 1.00 60.44 228 LYS A O 1
ATOM 1759 N N . ALA A 1 229 ? -96.304 3.863 49.117 1.00 64.88 229 ALA A N 1
ATOM 1760 C CA . ALA A 1 229 ? -97.456 3.050 49.489 1.00 64.88 229 ALA A CA 1
ATOM 1761 C C . ALA A 1 229 ? -97.037 1.573 49.580 1.00 64.88 229 ALA A C 1
ATOM 1763 O O . ALA A 1 229 ? -96.459 1.019 48.641 1.00 64.88 229 ALA A O 1
ATOM 1764 N N . GLN A 1 230 ? -97.302 0.952 50.728 1.00 66.19 230 GLN A N 1
ATOM 1765 C CA . GLN A 1 230 ? -96.988 -0.451 50.971 1.00 66.19 230 GLN A CA 1
ATOM 1766 C C . GLN A 1 230 ? -97.901 -1.338 50.115 1.00 66.19 230 GLN A C 1
ATOM 1768 O O . GLN A 1 230 ? -99.120 -1.174 50.122 1.00 66.19 230 GLN A O 1
ATOM 1773 N N . GLN A 1 231 ? -97.314 -2.270 49.361 1.00 65.06 231 GLN A N 1
ATOM 1774 C CA . GLN A 1 231 ? -98.079 -3.217 48.547 1.00 65.06 231 GLN A CA 1
ATOM 1775 C C . GLN A 1 231 ? -98.899 -4.168 49.442 1.00 65.06 231 GLN A C 1
ATOM 1777 O O . GLN A 1 231 ? -98.429 -4.526 50.527 1.00 65.06 231 GLN A O 1
ATOM 1782 N N . PRO A 1 232 ? -100.109 -4.588 49.017 1.00 69.06 232 PRO A N 1
ATOM 1783 C CA . PRO A 1 232 ? -100.953 -5.471 49.813 1.00 69.06 232 PRO A CA 1
ATOM 1784 C C . PRO A 1 232 ? -100.263 -6.821 50.035 1.00 69.06 232 PRO A C 1
ATOM 1786 O O . PRO A 1 232 ? -99.889 -7.513 49.088 1.00 69.06 232 PRO A O 1
ATOM 1789 N N . ALA A 1 233 ? -100.098 -7.189 51.304 1.00 69.12 233 ALA A N 1
ATOM 1790 C CA . ALA A 1 233 ? -99.575 -8.486 51.697 1.00 69.12 233 ALA A CA 1
ATOM 1791 C C . ALA A 1 233 ? -100.713 -9.516 51.671 1.00 69.12 233 ALA A C 1
ATOM 1793 O O . ALA A 1 233 ? -101.652 -9.433 52.461 1.00 69.12 233 ALA A O 1
ATOM 1794 N N . TYR A 1 234 ? -100.629 -10.485 50.761 1.00 66.94 234 TYR A N 1
ATOM 1795 C CA . TYR A 1 234 ? -101.553 -11.615 50.710 1.00 66.94 234 TYR A CA 1
ATOM 1796 C C . TYR A 1 234 ? -101.019 -12.754 51.577 1.00 66.94 234 TYR A C 1
ATOM 1798 O O . TYR A 1 234 ? -99.889 -13.206 51.395 1.00 66.94 234 TYR A O 1
ATOM 1806 N N . THR A 1 235 ? -101.829 -13.231 52.519 1.00 71.31 235 THR A N 1
ATOM 1807 C CA . THR A 1 235 ? -101.517 -14.420 53.314 1.00 71.31 235 THR A CA 1
ATOM 1808 C C . THR A 1 235 ? -102.215 -15.636 52.713 1.00 71.31 235 THR A C 1
ATOM 1810 O O . THR A 1 235 ? -103.430 -15.656 52.523 1.00 71.31 235 THR A O 1
ATOM 1813 N N . PHE A 1 236 ? -101.450 -16.690 52.434 1.00 62.91 236 PHE A N 1
ATOM 1814 C CA . PHE A 1 236 ? -101.995 -18.006 52.098 1.00 62.91 236 PHE A CA 1
ATOM 1815 C C . PHE A 1 236 ? -102.333 -18.750 53.393 1.00 62.91 236 PHE A C 1
ATOM 1817 O O . PHE A 1 236 ? -101.695 -19.733 53.757 1.00 62.91 236 PHE A O 1
ATOM 1824 N N . GLY A 1 237 ? -103.304 -18.232 54.145 1.00 66.00 237 GLY A N 1
ATOM 1825 C CA . GLY A 1 237 ? -103.874 -18.969 55.267 1.00 66.00 237 GLY A CA 1
ATOM 1826 C C . GLY A 1 237 ? -104.761 -20.097 54.741 1.00 66.00 237 GLY A C 1
ATOM 1827 O O . GLY A 1 237 ? -105.619 -19.858 53.890 1.00 66.00 237 GLY A O 1
ATOM 1828 N N . LEU A 1 238 ? -104.575 -21.320 55.244 1.00 65.06 238 LEU A N 1
ATOM 1829 C CA . LEU A 1 238 ? -105.521 -22.419 55.036 1.00 65.06 238 LEU A CA 1
ATOM 1830 C C . LEU A 1 238 ? -106.918 -21.963 55.491 1.00 65.06 238 LEU A C 1
ATOM 1832 O O . LEU A 1 238 ? -107.148 -21.693 56.669 1.00 65.06 238 LEU A O 1
ATOM 1836 N N . ARG A 1 239 ? -107.855 -21.838 54.545 1.00 62.47 239 ARG A N 1
ATOM 1837 C CA . ARG A 1 239 ? -109.259 -21.538 54.848 1.00 62.47 239 ARG A CA 1
ATOM 1838 C C . ARG A 1 239 ? -109.946 -22.823 55.296 1.00 62.47 239 ARG A C 1
ATOM 1840 O O . ARG A 1 239 ? -110.286 -23.663 54.472 1.00 62.47 239 ARG A O 1
ATOM 1847 N N . HIS A 1 240 ? -110.123 -22.981 56.602 1.00 65.62 240 HIS A N 1
ATOM 1848 C CA . HIS A 1 240 ? -110.912 -24.067 57.185 1.00 65.62 240 HIS A CA 1
ATOM 1849 C C . HIS A 1 240 ? -112.371 -23.984 56.691 1.00 65.62 240 HIS A C 1
ATOM 1851 O O . HIS A 1 240 ? -112.923 -22.887 56.574 1.00 65.62 240 HIS A O 1
ATOM 1857 N N . SER A 1 241 ? -112.998 -25.126 56.391 1.00 70.88 241 SER A N 1
ATOM 1858 C CA . SER A 1 241 ? -114.405 -25.198 55.975 1.00 70.88 241 SER A CA 1
ATOM 1859 C C . SER A 1 241 ? -115.349 -24.668 57.061 1.00 70.88 241 SER A C 1
ATOM 1861 O O . SER A 1 241 ? -115.111 -24.866 58.249 1.00 70.88 241 SER A O 1
ATOM 1863 N N . VAL A 1 242 ? -116.463 -24.052 56.648 1.00 66.19 242 VAL A N 1
ATOM 1864 C CA . VAL A 1 242 ? -117.477 -23.433 57.533 1.00 66.19 242 VAL A CA 1
ATOM 1865 C C . VAL A 1 242 ? -118.200 -24.453 58.432 1.00 66.19 242 VAL A C 1
ATOM 1867 O O . VAL A 1 242 ? -118.805 -24.087 59.435 1.00 66.19 242 VAL A O 1
ATOM 1870 N N . TYR A 1 243 ? -118.107 -25.745 58.124 1.00 60.69 243 TYR A N 1
ATOM 1871 C CA . TYR A 1 243 ? -118.736 -26.800 58.909 1.00 60.69 243 TYR A CA 1
ATOM 1872 C C . TYR A 1 243 ? -117.867 -27.197 60.110 1.00 60.69 243 TYR A C 1
ATOM 1874 O O . TYR A 1 243 ? -116.852 -27.876 59.967 1.00 60.69 243 TYR A O 1
ATOM 1882 N N . LYS A 1 244 ? -118.284 -26.771 61.308 1.00 63.25 244 LYS A N 1
ATOM 1883 C CA . LYS A 1 244 ? -117.771 -27.275 62.590 1.00 63.25 244 LYS A CA 1
ATOM 1884 C C . LYS A 1 244 ? -118.548 -28.533 62.980 1.00 63.25 244 LYS A C 1
ATOM 1886 O O . LYS A 1 244 ? -119.757 -28.461 63.173 1.00 63.25 244 LYS A O 1
ATOM 1891 N N . ALA A 1 245 ? -117.860 -29.660 63.142 1.00 62.16 245 ALA A N 1
ATOM 1892 C CA . ALA A 1 245 ? -118.429 -30.826 63.811 1.00 62.16 245 ALA A CA 1
ATOM 1893 C C . ALA A 1 245 ? -118.501 -30.549 65.323 1.00 62.16 245 ALA A C 1
ATOM 1895 O O . ALA A 1 245 ? -117.480 -30.295 65.964 1.00 62.16 245 ALA A O 1
ATOM 1896 N N . SER A 1 246 ? -119.703 -30.556 65.897 1.00 62.19 246 SER A N 1
ATOM 1897 C CA . SER A 1 246 ? -119.914 -30.441 67.340 1.00 62.19 246 SER A CA 1
ATOM 1898 C C . SER A 1 246 ? -119.536 -31.757 68.024 1.00 62.19 246 SER A C 1
ATOM 1900 O O . SER A 1 246 ? -120.285 -32.726 67.960 1.00 62.19 246 SER A O 1
ATOM 1902 N N . LEU A 1 247 ? -118.378 -31.789 68.687 1.00 65.56 247 LEU A N 1
ATOM 1903 C CA . LEU A 1 247 ? -117.875 -32.935 69.465 1.00 65.56 247 LEU A CA 1
ATOM 1904 C C . LEU A 1 247 ? -118.439 -32.993 70.898 1.00 65.56 247 LEU A C 1
ATOM 1906 O O . LEU A 1 247 ? -117.812 -33.557 71.790 1.00 65.56 247 LEU A O 1
ATOM 1910 N N . ILE A 1 248 ? -119.618 -32.413 71.133 1.00 62.25 248 ILE A N 1
ATOM 1911 C CA . ILE A 1 248 ? -120.330 -32.565 72.405 1.00 62.25 248 ILE A CA 1
ATOM 1912 C C . ILE A 1 248 ? -121.473 -33.555 72.161 1.00 62.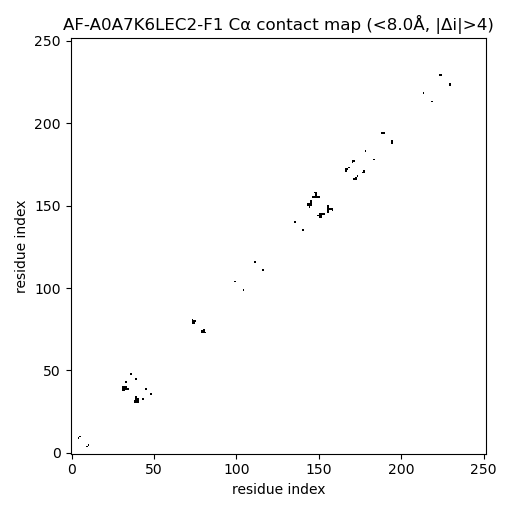25 248 ILE A C 1
ATOM 1914 O O . ILE A 1 248 ? -122.400 -33.219 71.420 1.00 62.25 248 ILE A O 1
ATOM 1918 N N . PRO A 1 249 ? -121.411 -34.772 72.724 1.00 64.56 249 PRO A N 1
ATOM 1919 C CA . PRO A 1 249 ? -122.506 -35.724 72.631 1.00 64.56 249 PRO A CA 1
ATOM 1920 C C . PRO A 1 249 ? -123.704 -35.221 73.445 1.00 64.56 249 PRO A C 1
ATOM 1922 O O . PRO A 1 249 ? -123.551 -34.774 74.582 1.00 64.56 249 PRO A O 1
ATOM 1925 N N . ALA A 1 250 ? -124.902 -35.291 72.861 1.00 52.56 250 ALA A N 1
ATOM 1926 C CA . ALA A 1 250 ? -126.141 -35.108 73.604 1.00 52.56 250 ALA A CA 1
ATOM 1927 C C . ALA A 1 250 ? -126.278 -36.251 74.623 1.00 52.56 250 ALA A C 1
ATOM 1929 O O . ALA A 1 250 ? -126.119 -37.421 74.282 1.00 52.56 250 ALA A O 1
ATOM 1930 N N . THR A 1 251 ? -126.524 -35.887 75.876 1.00 54.09 251 THR A N 1
ATOM 1931 C CA . THR A 1 251 ? -126.716 -36.797 77.007 1.00 54.09 251 THR A CA 1
ATOM 1932 C C . THR A 1 251 ? -127.975 -37.640 76.847 1.00 54.09 251 THR A C 1
ATOM 1934 O O . THR A 1 251 ? -129.025 -37.102 76.486 1.00 54.09 251 THR A O 1
ATOM 1937 N N . HIS A 1 252 ? -127.882 -38.908 77.241 1.00 45.91 252 HIS A N 1
ATOM 1938 C CA . HIS A 1 252 ? -128.994 -39.672 77.789 1.00 45.91 252 HIS A CA 1
ATOM 1939 C C . HIS A 1 252 ? -128.520 -40.458 79.011 1.00 45.91 252 HIS A C 1
ATOM 1941 O O . HIS A 1 252 ? -127.308 -40.778 79.051 1.00 45.91 252 HIS A O 1
#

Secondary structure (DSSP, 8-state):
-PPPPBTTBPPPPPSS--GGGS--SS----PPBSSSSTTB-TTS-----PPP-PPPP-------S-------TTEETTEE--------PPPP------PPPTTT--SHHHHHHHS--------PPPPPPPPP--PPPTTT-PPPP-SSSS-SSSPPPP---------TT-TTT-TTTSPPTTSS----GGGTS-PPP-------PPP-----PPPTTT-----GGGTSPPPP---------S------PPP-